Protein AF-A0A8J2HQW4-F1 (afdb_monomer_lite)

InterPro domains:
  IPR032017 FAM76 protein [PF16046] (9-114)
  IPR032017 FAM76 protein [PF16046] (116-247)
  IPR032017 FAM76 protein [PTHR46176] (6-118)

Secondary structure (DSSP, 8-state):
------PPEEE-TTT--EEEGGGS-TTT---HHHHHTS-EEE-TTT--EEE--SSS----S-HHHHHHHHHH-SPEEPTTT--EEESSTTS-HHHHHHHHHH-SPPB-TTT--B--TTS-------GGGSPPPPP-----------------------TT-HHHHHHHHHHHHHHHHHHHHHHHHHHHHHHHHHHHHHHHHHHHHHHHHHHHHHHHHHHHHHHHHHHHHHHHHHHHHHHHHHHHHHHHHHHHHHHHHHTTS-----------

Foldseek 3Di:
DDPPPPQQWDAAPQPRDTDHPVQADPVRGHGPVQQVQWDFAAAQQPRDTDTDDDPPDPHSHDPVVVVLCVVQNFAPQAPQQRGRAHSDPRHHPQQVVLCVPPNHFDQDPVPRDGPRSPPDDDDDDPPVPDDDDDDDDDDDDDDDDDDDDDDDDPDDPDPPPPVVVVVVVVVVVVVVVVVVVVVVVVVVVVVVVVVVVVVVVVVVVVVVVVVVVVVVVVVVVVVVVVVVVVVVVVVVVVVVVVVVVVVVVVVVVVVVVVVVPPPDDDDDDDDD

Structure (mmCIF, N/CA/C/O backbone):
data_AF-A0A8J2HQW4-F1
#
_entry.id   AF-A0A8J2HQW4-F1
#
loop_
_atom_site.group_PDB
_atom_site.id
_atom_site.type_symbol
_atom_site.label_atom_id
_atom_site.label_alt_id
_atom_site.label_comp_id
_atom_site.label_asym_id
_atom_site.label_entity_id
_atom_site.label_seq_id
_atom_site.pdbx_PDB_ins_code
_atom_site.Cartn_x
_atom_site.Cartn_y
_atom_site.Cartn_z
_atom_site.occupancy
_atom_site.B_iso_or_equiv
_atom_site.auth_seq_id
_atom_site.auth_comp_id
_atom_site.auth_asym_id
_atom_site.auth_atom_id
_atom_site.pdbx_PDB_model_num
ATOM 1 N N . MET A 1 1 ? 42.168 -8.615 20.121 1.00 37.41 1 MET A N 1
ATOM 2 C CA . MET A 1 1 ? 41.345 -7.876 19.140 1.00 37.41 1 MET A CA 1
ATOM 3 C C . MET A 1 1 ? 40.155 -8.747 18.773 1.00 37.41 1 MET A C 1
ATOM 5 O O . MET A 1 1 ? 40.302 -9.634 17.946 1.00 37.41 1 MET A O 1
ATOM 9 N N . SER A 1 2 ? 39.006 -8.553 19.420 1.00 39.72 2 SER A N 1
ATOM 10 C CA . SER A 1 2 ? 37.784 -9.290 19.076 1.00 39.72 2 SER A CA 1
ATOM 11 C C . SER A 1 2 ? 36.853 -8.339 18.345 1.00 39.72 2 SER A C 1
ATOM 13 O O . SER A 1 2 ? 36.061 -7.628 18.959 1.00 39.72 2 SER A O 1
ATOM 15 N N . SER A 1 3 ? 37.008 -8.280 17.024 1.00 42.59 3 SER A N 1
ATOM 16 C CA . SER A 1 3 ? 36.098 -7.560 16.140 1.00 42.59 3 SER A CA 1
ATOM 17 C C . SER A 1 3 ? 34.742 -8.260 16.162 1.00 42.59 3 SER A C 1
ATOM 19 O O . SER A 1 3 ? 34.479 -9.159 15.367 1.00 42.59 3 SER A O 1
ATOM 21 N N . ASN A 1 4 ? 33.874 -7.853 17.089 1.00 50.50 4 ASN A N 1
ATOM 22 C CA . ASN A 1 4 ? 32.445 -8.118 17.000 1.00 50.50 4 ASN A CA 1
ATOM 23 C C . ASN A 1 4 ? 31.925 -7.383 15.764 1.00 50.50 4 ASN A C 1
ATOM 25 O O . ASN A 1 4 ? 31.569 -6.207 15.818 1.00 50.50 4 ASN A O 1
ATOM 29 N N . ASN A 1 5 ? 31.926 -8.076 14.627 1.00 54.41 5 ASN A N 1
ATOM 30 C CA . ASN A 1 5 ? 31.250 -7.637 13.419 1.00 54.41 5 ASN A CA 1
ATOM 31 C C . ASN A 1 5 ? 29.742 -7.706 13.694 1.00 54.41 5 ASN A C 1
ATOM 33 O O . ASN A 1 5 ? 29.083 -8.713 13.428 1.00 54.41 5 ASN A O 1
ATOM 37 N N . ALA A 1 6 ? 29.219 -6.665 14.343 1.00 63.88 6 ALA A N 1
ATOM 38 C CA . ALA A 1 6 ? 27.805 -6.517 14.625 1.00 63.88 6 ALA A CA 1
ATOM 39 C C . ALA A 1 6 ? 27.077 -6.329 13.289 1.00 63.88 6 ALA A C 1
ATOM 41 O O . ALA A 1 6 ? 26.921 -5.212 12.795 1.00 63.88 6 ALA A O 1
ATOM 42 N N . LYS A 1 7 ? 26.663 -7.444 12.678 1.00 73.69 7 LYS A N 1
ATOM 43 C CA . LYS A 1 7 ? 25.811 -7.430 11.488 1.00 73.69 7 LYS A CA 1
ATOM 44 C C . LYS A 1 7 ? 24.562 -6.615 11.811 1.00 73.69 7 LYS A C 1
ATOM 46 O O . LYS A 1 7 ? 23.901 -6.868 12.818 1.00 73.69 7 LYS A O 1
ATOM 51 N N . ALA A 1 8 ? 24.250 -5.634 10.966 1.00 81.12 8 ALA A N 1
ATOM 52 C CA . ALA A 1 8 ? 23.064 -4.810 11.137 1.00 81.12 8 ALA A CA 1
ATOM 53 C C . ALA A 1 8 ? 21.814 -5.705 11.184 1.00 81.12 8 ALA A C 1
ATOM 55 O O . ALA A 1 8 ? 21.573 -6.506 10.278 1.00 81.12 8 ALA A O 1
ATOM 56 N N . LEU A 1 9 ? 21.035 -5.583 12.260 1.00 88.12 9 LEU A N 1
ATOM 57 C CA . LEU A 1 9 ? 19.797 -6.332 12.443 1.00 88.12 9 LEU A CA 1
ATOM 58 C C . LEU A 1 9 ? 18.595 -5.474 12.053 1.00 88.12 9 LEU A C 1
ATOM 60 O O . LEU A 1 9 ? 18.472 -4.316 12.455 1.00 88.12 9 LEU A O 1
ATOM 64 N N . PHE A 1 10 ? 17.668 -6.084 11.330 1.00 87.44 10 PHE A N 1
ATOM 65 C CA . PHE A 1 10 ? 16.468 -5.468 10.787 1.00 87.44 10 PHE A CA 1
ATOM 66 C C . PHE A 1 10 ? 15.228 -6.076 11.443 1.00 87.44 10 PHE A C 1
ATOM 68 O O . PHE A 1 10 ? 15.199 -7.259 11.782 1.00 87.44 10 PHE A O 1
ATOM 75 N N . ALA A 1 11 ? 14.191 -5.264 11.640 1.00 87.50 11 ALA A N 1
ATOM 76 C CA . ALA A 1 11 ? 12.962 -5.722 12.270 1.00 87.50 11 ALA A CA 1
ATOM 77 C C . ALA A 1 11 ? 12.068 -6.459 11.265 1.00 87.50 11 ALA A C 1
ATOM 79 O O . ALA A 1 11 ? 11.783 -5.958 10.175 1.00 87.50 11 ALA A O 1
ATOM 80 N N . CYS A 1 12 ? 11.572 -7.629 11.659 1.00 88.38 12 CYS A N 1
ATOM 81 C CA . CYS A 1 12 ? 10.489 -8.290 10.952 1.00 88.38 12 CYS A CA 1
ATOM 82 C C . CYS A 1 12 ? 9.241 -7.397 10.982 1.00 88.38 12 CYS A C 1
ATOM 84 O O . CYS A 1 12 ? 8.787 -7.005 12.054 1.00 88.38 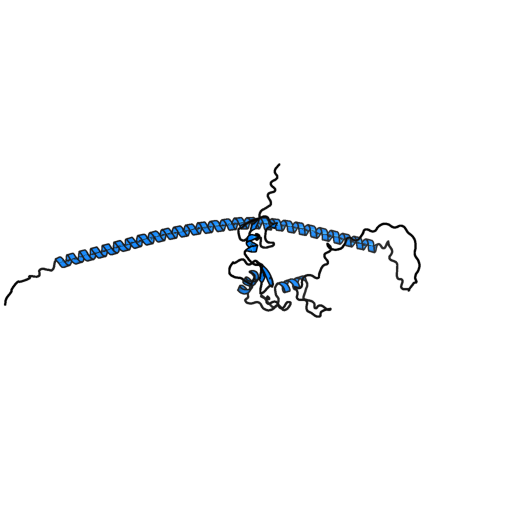12 CYS A O 1
ATOM 86 N N . SER A 1 13 ? 8.613 -7.151 9.833 1.00 83.50 13 SER A N 1
ATOM 87 C CA . SER A 1 13 ? 7.410 -6.300 9.745 1.00 83.50 13 SER A CA 1
ATOM 88 C C . SER A 1 13 ? 6.176 -6.867 10.470 1.00 83.50 13 SER A C 1
ATOM 90 O O . SER A 1 13 ? 5.131 -6.217 10.499 1.00 83.50 13 SER A O 1
ATOM 92 N N . ARG A 1 14 ? 6.253 -8.093 11.014 1.00 80.06 14 ARG A N 1
ATOM 93 C CA . ARG A 1 14 ? 5.126 -8.767 11.677 1.00 80.06 14 ARG A CA 1
ATOM 94 C C . ARG A 1 14 ? 5.359 -9.063 13.153 1.00 80.06 14 ARG A C 1
ATOM 96 O O . ARG A 1 14 ? 4.532 -8.663 13.961 1.00 80.06 14 ARG A O 1
ATOM 103 N N . CYS A 1 15 ? 6.435 -9.771 13.496 1.00 86.31 15 CYS A N 1
ATOM 104 C CA . CYS A 1 15 ? 6.763 -10.067 14.895 1.00 86.31 15 CYS A CA 1
ATOM 105 C C . CYS A 1 15 ? 7.659 -9.003 15.538 1.00 86.31 15 CYS A C 1
ATOM 107 O O . CYS A 1 15 ? 7.907 -9.079 16.734 1.00 86.31 15 CYS A O 1
ATOM 109 N N . PHE A 1 16 ? 8.174 -8.045 14.755 1.00 86.69 16 PHE A N 1
ATOM 110 C CA . PHE A 1 16 ? 9.145 -7.033 15.191 1.00 86.69 16 PHE A CA 1
ATOM 111 C C . PHE A 1 16 ? 10.453 -7.605 15.768 1.00 86.69 16 PHE A C 1
ATOM 113 O O . PHE A 1 16 ? 11.291 -6.853 16.260 1.00 86.69 16 PHE A O 1
ATOM 120 N N . GLY A 1 17 ? 10.666 -8.921 15.644 1.00 86.12 17 GLY A N 1
ATOM 121 C CA . GLY A 1 17 ? 11.922 -9.590 15.964 1.00 86.12 17 GLY A CA 1
ATOM 122 C C . GLY A 1 17 ? 13.068 -9.066 15.102 1.00 86.12 17 GLY A C 1
ATOM 123 O O . GLY A 1 17 ? 12.857 -8.646 13.960 1.00 86.12 17 GLY A O 1
ATOM 124 N N . ARG A 1 18 ? 14.280 -9.063 15.659 1.00 89.69 18 ARG A N 1
ATOM 125 C CA . ARG A 1 18 ? 15.489 -8.570 14.994 1.00 89.69 18 ARG A CA 1
ATOM 126 C C . ARG A 1 18 ? 16.190 -9.718 14.278 1.00 89.69 18 ARG A C 1
ATOM 128 O O . ARG A 1 18 ? 16.579 -10.686 14.919 1.00 89.69 18 ARG A O 1
ATOM 135 N N . HIS A 1 19 ? 16.363 -9.586 12.969 1.00 86.38 19 HIS A N 1
ATOM 136 C CA . HIS A 1 19 ? 16.977 -10.603 12.117 1.00 86.38 19 HIS A CA 1
ATOM 137 C C . HIS A 1 19 ? 18.022 -9.974 11.187 1.00 86.38 19 HIS A C 1
ATOM 139 O O . HIS A 1 19 ? 17.862 -8.813 10.797 1.00 86.38 19 HIS A O 1
ATOM 145 N N . PRO A 1 20 ? 19.070 -10.712 10.791 1.00 88.81 20 PRO A N 1
ATOM 146 C CA . PRO A 1 20 ? 19.936 -10.314 9.687 1.00 88.81 20 PRO A CA 1
ATOM 147 C C . PRO A 1 20 ? 19.124 -10.053 8.413 1.00 88.81 20 PRO A C 1
ATOM 149 O O . PRO A 1 20 ? 18.066 -10.655 8.200 1.00 88.81 20 PRO A O 1
ATOM 152 N N . PHE A 1 21 ? 19.618 -9.168 7.548 1.00 85.38 21 PHE A N 1
ATOM 153 C CA . PHE A 1 21 ? 18.922 -8.803 6.311 1.00 85.38 21 PHE A CA 1
ATOM 154 C C . PHE A 1 21 ? 18.641 -10.020 5.418 1.00 85.38 21 PHE A C 1
ATOM 156 O O . PHE A 1 21 ? 17.552 -10.145 4.858 1.00 85.38 21 PHE A O 1
ATOM 163 N N . GLU A 1 22 ? 19.591 -10.949 5.343 1.00 87.06 22 GLU A N 1
ATOM 164 C CA . GLU A 1 22 ? 19.541 -12.163 4.522 1.00 87.06 22 GLU A CA 1
ATOM 165 C C . GLU A 1 22 ? 18.415 -13.117 4.953 1.00 87.06 22 GLU A C 1
ATOM 167 O O . GLU A 1 22 ? 17.920 -13.925 4.165 1.00 87.06 22 GLU A O 1
ATOM 172 N N . GLU A 1 23 ? 17.968 -13.010 6.205 1.00 84.56 23 GLU A N 1
ATOM 173 C CA . GLU A 1 23 ? 16.893 -13.833 6.756 1.00 84.56 23 GLU A CA 1
ATOM 174 C C . GLU A 1 23 ? 15.498 -13.228 6.537 1.00 84.56 23 GLU A C 1
ATOM 176 O O . GLU A 1 23 ? 14.478 -13.878 6.811 1.00 84.56 23 GLU A O 1
ATOM 181 N N . LEU A 1 24 ? 15.416 -12.009 5.996 1.00 87.06 24 LEU A N 1
ATOM 182 C CA . LEU A 1 24 ? 14.169 -11.279 5.791 1.00 87.06 24 LEU A CA 1
ATOM 183 C C . LEU A 1 24 ? 13.625 -11.343 4.355 1.00 87.06 24 LEU A C 1
ATOM 185 O O . LEU A 1 24 ? 14.345 -11.450 3.368 1.00 87.06 24 LEU A O 1
ATOM 189 N N . SER A 1 25 ? 12.291 -11.320 4.271 1.00 82.12 25 SER A N 1
ATOM 190 C CA . SER A 1 25 ? 11.485 -10.965 3.100 1.00 82.12 25 SER A CA 1
ATOM 191 C C . SER A 1 25 ? 12.115 -10.035 2.082 1.00 82.12 25 SER A C 1
ATOM 193 O O . SER A 1 25 ? 12.088 -8.841 2.387 1.00 82.12 25 SER A O 1
ATOM 195 N N . PRO A 1 26 ? 12.509 -10.444 0.859 1.00 72.50 26 PRO A N 1
ATOM 196 C CA . PRO A 1 26 ? 12.604 -9.476 -0.224 1.00 72.50 26 PRO A CA 1
ATOM 197 C C . PRO A 1 26 ? 11.248 -8.763 -0.369 1.00 72.50 26 PRO A C 1
ATOM 199 O O . PRO A 1 26 ? 10.203 -9.396 -0.529 1.00 72.50 26 PRO A O 1
ATOM 202 N N . GLY A 1 27 ? 11.242 -7.440 -0.212 1.00 74.50 27 GLY A N 1
ATOM 203 C CA . GLY A 1 27 ? 10.044 -6.597 -0.279 1.00 74.50 27 GLY A CA 1
ATOM 204 C C . GLY A 1 27 ? 9.265 -6.452 1.034 1.00 74.50 27 GLY A C 1
ATOM 205 O O . GLY A 1 27 ? 9.006 -5.326 1.446 1.00 74.50 27 GLY A O 1
ATOM 206 N N . GLN A 1 28 ? 8.891 -7.552 1.69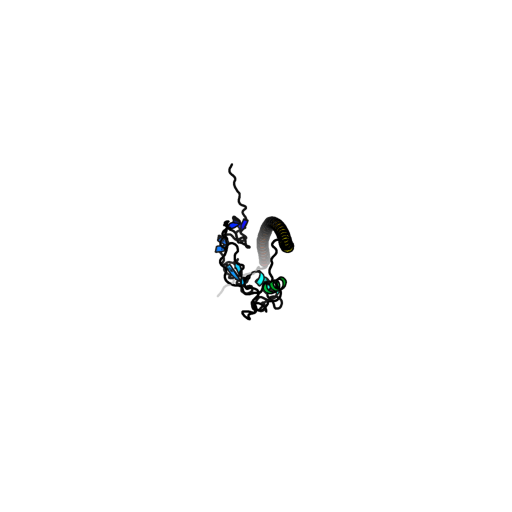8 1.00 76.06 28 GLN A N 1
ATOM 207 C CA . GLN A 1 28 ? 8.016 -7.501 2.888 1.00 76.06 28 GLN A CA 1
ATOM 208 C C . GLN A 1 28 ? 8.737 -7.570 4.240 1.00 76.06 28 GLN A C 1
ATOM 210 O O . GLN A 1 28 ? 8.087 -7.432 5.272 1.00 76.06 28 GLN A O 1
ATOM 215 N N . GLN A 1 29 ? 10.053 -7.797 4.250 1.00 87.25 29 GLN A N 1
ATOM 216 C CA . GLN A 1 29 ? 10.860 -7.886 5.468 1.00 87.25 29 GLN A CA 1
ATOM 217 C C . GLN A 1 29 ? 10.260 -8.825 6.538 1.00 87.25 29 GLN A C 1
ATOM 219 O O . GLN A 1 29 ? 10.140 -8.452 7.701 1.00 87.25 29 GLN A O 1
ATOM 224 N N . LEU A 1 30 ? 9.844 -10.042 6.160 1.00 85.88 30 LEU A N 1
ATOM 225 C CA . LEU A 1 30 ? 9.343 -11.052 7.104 1.00 85.88 30 LEU A CA 1
ATOM 226 C C . LEU A 1 30 ? 10.423 -12.083 7.440 1.00 85.88 30 LEU A C 1
ATOM 228 O O . LEU A 1 30 ? 11.092 -12.596 6.537 1.00 85.88 30 LEU A O 1
ATOM 232 N N . CYS A 1 31 ? 10.559 -12.426 8.721 1.00 88.75 31 CYS A N 1
ATOM 233 C CA . CYS A 1 31 ? 11.434 -13.510 9.170 1.00 88.75 31 CYS A CA 1
ATOM 234 C C . CYS A 1 31 ? 10.921 -14.882 8.708 1.00 88.75 31 CYS A C 1
ATOM 236 O O . CYS A 1 31 ? 9.756 -15.023 8.326 1.00 88.75 31 CYS A O 1
ATOM 238 N N . LYS A 1 32 ? 11.783 -15.904 8.751 1.00 86.88 32 LYS A N 1
ATOM 239 C CA . LYS A 1 32 ? 11.464 -17.269 8.288 1.00 86.88 32 LYS A CA 1
ATOM 240 C C . LYS A 1 32 ? 10.208 -17.846 8.953 1.00 86.88 32 LYS A C 1
ATOM 242 O O . LYS A 1 32 ? 9.338 -18.363 8.259 1.00 86.88 32 LYS A O 1
ATOM 247 N N . GLU A 1 33 ? 10.063 -17.674 10.263 1.00 85.69 33 GLU A N 1
ATOM 248 C CA . GLU A 1 33 ? 8.891 -18.140 11.023 1.00 85.69 33 GLU A CA 1
ATOM 249 C C . GLU A 1 33 ? 7.599 -17.435 10.597 1.00 85.69 33 GLU A C 1
ATOM 251 O O . GLU A 1 33 ? 6.560 -18.065 10.374 1.00 85.69 33 GLU A O 1
ATOM 256 N N . CYS A 1 34 ? 7.664 -16.112 10.423 1.00 81.75 34 CYS A N 1
ATOM 257 C CA . CYS A 1 34 ? 6.526 -15.335 9.947 1.00 81.75 34 CYS A CA 1
ATOM 258 C C . CYS A 1 34 ? 6.182 -15.667 8.493 1.00 81.75 34 CYS A C 1
ATOM 260 O O . CYS A 1 34 ? 5.012 -15.601 8.143 1.00 81.75 34 CYS A O 1
ATOM 262 N N . ARG A 1 35 ? 7.146 -16.055 7.650 1.00 81.75 35 ARG A N 1
ATOM 263 C CA . ARG A 1 35 ? 6.849 -16.549 6.297 1.00 81.75 35 ARG A CA 1
ATOM 264 C C . ARG A 1 35 ? 6.168 -17.913 6.321 1.00 81.75 35 ARG A C 1
ATOM 266 O O . ARG A 1 35 ? 5.208 -18.092 5.592 1.00 81.75 35 ARG A O 1
ATOM 273 N N . GLY A 1 36 ? 6.622 -18.847 7.158 1.00 77.12 36 GLY A N 1
ATOM 274 C CA . GLY A 1 36 ? 6.007 -20.178 7.265 1.00 77.12 36 GLY A CA 1
ATOM 275 C C . GLY A 1 36 ? 4.590 -20.150 7.845 1.00 77.12 36 GLY A C 1
ATOM 276 O O . GLY A 1 36 ? 3.761 -20.993 7.522 1.00 77.12 36 GLY A O 1
ATOM 277 N N . SER A 1 37 ? 4.283 -19.139 8.660 1.00 78.00 37 SER A N 1
ATOM 278 C CA . SER A 1 37 ? 2.969 -18.975 9.291 1.00 78.00 37 SER A CA 1
ATOM 279 C C . SER A 1 37 ? 1.842 -18.553 8.342 1.00 78.00 37 SER A C 1
ATOM 281 O O . SER A 1 37 ? 0.680 -18.585 8.751 1.00 78.00 37 SER A O 1
ATOM 283 N N . TYR A 1 38 ? 2.157 -18.112 7.122 1.00 73.88 38 TYR A N 1
ATOM 284 C CA . TYR A 1 38 ? 1.168 -17.646 6.153 1.00 73.88 38 TYR A CA 1
ATOM 285 C C . TYR A 1 38 ? 1.536 -18.163 4.756 1.00 73.88 38 TYR A C 1
ATOM 287 O O . TYR A 1 38 ? 2.707 -18.163 4.399 1.00 73.88 38 TYR A O 1
ATOM 295 N N . PRO A 1 39 ? 0.583 -18.571 3.910 1.00 79.69 39 PRO A N 1
ATOM 296 C CA . PRO A 1 39 ? 0.895 -18.973 2.542 1.00 79.69 39 PRO A CA 1
ATOM 297 C C . PRO A 1 39 ? 1.077 -17.757 1.619 1.00 79.69 39 PRO A C 1
ATOM 299 O O . PRO A 1 39 ? 0.425 -16.717 1.787 1.00 79.69 39 PRO A O 1
ATOM 302 N N . VAL A 1 40 ? 1.955 -17.895 0.620 1.00 83.12 40 VAL A N 1
ATOM 303 C CA . VAL A 1 40 ? 2.013 -16.981 -0.531 1.00 83.12 40 VAL A CA 1
ATOM 304 C C . VAL A 1 40 ? 0.905 -17.385 -1.498 1.00 83.12 40 VAL A C 1
ATOM 306 O O . VAL A 1 40 ? 0.820 -18.543 -1.898 1.00 83.12 40 VAL A O 1
ATOM 309 N N . VAL A 1 41 ? 0.055 -16.436 -1.882 1.00 87.19 41 VAL A N 1
ATOM 310 C CA . VAL A 1 41 ? -1.066 -16.669 -2.803 1.00 87.19 41 VAL A CA 1
ATOM 311 C C . VAL A 1 41 ? -1.055 -15.676 -3.957 1.00 87.19 41 VAL A C 1
ATOM 313 O O . VAL A 1 41 ? -0.411 -14.629 -3.897 1.00 87.19 41 VAL A O 1
ATOM 316 N N . LYS A 1 42 ? -1.776 -16.001 -5.032 1.00 88.56 42 LYS A N 1
ATOM 317 C CA . LYS A 1 42 ? -1.942 -15.119 -6.192 1.00 88.56 42 LYS A CA 1
ATOM 318 C C . LYS A 1 42 ? -3.209 -14.293 -6.056 1.00 88.56 42 LYS A C 1
ATOM 320 O O . LYS A 1 42 ? -4.260 -14.811 -5.700 1.00 88.56 42 LYS A O 1
ATOM 325 N N . CYS A 1 43 ? -3.104 -13.011 -6.391 1.00 89.44 43 CYS A N 1
ATOM 326 C CA . CYS A 1 43 ? -4.251 -12.116 -6.427 1.00 89.44 43 CYS A CA 1
ATOM 327 C C . CYS A 1 43 ? -5.221 -12.507 -7.544 1.00 89.44 43 CYS A C 1
ATOM 329 O O . CYS A 1 43 ? -4.809 -12.592 -8.700 1.00 89.44 43 CYS A O 1
ATOM 331 N N . THR A 1 44 ? -6.507 -12.642 -7.231 1.00 90.69 44 THR A N 1
ATOM 332 C CA . THR A 1 44 ? -7.572 -12.971 -8.190 1.00 90.69 44 THR A CA 1
ATOM 333 C C . THR A 1 44 ? -7.613 -11.999 -9.371 1.00 90.69 44 THR A C 1
ATOM 335 O O . THR A 1 44 ? -7.740 -12.424 -10.516 1.00 90.69 44 THR A O 1
ATOM 338 N N . TYR A 1 45 ? -7.431 -10.699 -9.117 1.00 89.62 45 TYR A N 1
ATOM 339 C CA . TYR A 1 45 ? -7.492 -9.674 -10.163 1.00 89.62 45 TYR A CA 1
ATOM 340 C C . TYR A 1 45 ? -6.147 -9.484 -10.868 1.00 89.62 45 TYR A C 1
ATOM 342 O O . TYR A 1 45 ? -6.021 -9.725 -12.062 1.00 89.62 45 TYR A O 1
ATOM 350 N N . CYS A 1 46 ? -5.098 -9.066 -10.152 1.00 86.38 46 CYS A N 1
ATOM 351 C CA . CYS A 1 46 ? -3.831 -8.699 -10.798 1.00 86.38 46 CYS A CA 1
ATOM 352 C C . CYS A 1 46 ? -2.847 -9.861 -10.998 1.00 86.38 46 CYS A C 1
ATOM 354 O O . CYS A 1 46 ? -1.784 -9.651 -11.587 1.00 86.38 46 CYS A O 1
ATOM 356 N N . ARG A 1 47 ? -3.166 -11.063 -10.493 1.00 87.69 47 ARG A N 1
ATOM 357 C CA . ARG A 1 47 ? -2.335 -12.283 -10.539 1.00 87.69 47 ARG A CA 1
ATOM 358 C C . ARG A 1 47 ? -0.945 -12.159 -9.909 1.00 87.69 47 ARG A C 1
ATOM 360 O O . ARG A 1 47 ? -0.146 -13.085 -10.012 1.00 87.69 47 ARG A O 1
ATOM 367 N N . SER A 1 48 ? -0.648 -11.039 -9.249 1.00 84.56 48 SER A N 1
ATOM 368 C CA . SER A 1 48 ? 0.579 -10.862 -8.476 1.00 84.56 48 SER A CA 1
ATOM 369 C C . SER A 1 48 ? 0.567 -11.770 -7.253 1.00 84.56 48 SER A C 1
ATOM 371 O O . SER A 1 48 ? -0.464 -11.905 -6.593 1.00 84.56 48 SER A O 1
ATOM 373 N N . GLU A 1 49 ? 1.719 -12.351 -6.947 1.00 86.94 49 GLU A N 1
ATOM 374 C CA . GLU A 1 49 ? 1.940 -13.128 -5.732 1.00 86.94 49 GLU A CA 1
ATOM 375 C C . GLU A 1 49 ? 2.091 -12.188 -4.534 1.00 86.94 49 GLU A C 1
ATOM 377 O O . GLU A 1 49 ? 2.729 -11.135 -4.627 1.00 86.94 49 GLU A O 1
ATOM 382 N N . PHE A 1 50 ? 1.463 -12.538 -3.419 1.00 85.00 50 PHE A N 1
ATOM 383 C CA . PHE A 1 50 ? 1.573 -11.804 -2.168 1.00 85.00 50 PHE A CA 1
ATOM 384 C C . PHE A 1 50 ? 1.428 -12.751 -0.979 1.00 85.00 50 PHE A C 1
ATOM 386 O O . PHE A 1 50 ? 0.723 -13.757 -1.032 1.00 85.00 50 PHE A O 1
ATOM 393 N N . GLN A 1 51 ? 2.104 -12.411 0.111 1.00 80.81 51 GLN A N 1
ATOM 394 C CA . GLN A 1 51 ? 1.988 -13.124 1.374 1.00 80.81 51 GLN A CA 1
ATOM 395 C C . GLN A 1 51 ? 0.675 -12.753 2.070 1.00 80.81 51 GLN A C 1
ATOM 397 O O . GLN A 1 51 ? 0.361 -11.563 2.198 1.00 80.81 51 GLN A O 1
ATOM 402 N N . GLN A 1 52 ? -0.069 -13.743 2.562 1.00 79.50 52 GLN A N 1
ATOM 403 C CA . GLN A 1 52 ? -1.199 -13.468 3.449 1.00 79.50 52 GLN A CA 1
ATOM 404 C C . GLN A 1 52 ? -0.726 -12.911 4.798 1.00 79.50 52 GLN A C 1
ATOM 406 O O . GLN A 1 52 ? 0.372 -13.205 5.261 1.00 79.50 52 GLN A O 1
ATOM 411 N N . THR A 1 53 ? -1.562 -12.093 5.438 1.00 73.31 53 THR A N 1
ATOM 412 C CA . THR A 1 53 ? -1.222 -11.437 6.714 1.00 73.31 53 THR A CA 1
ATOM 413 C C . THR A 1 53 ? -2.157 -11.805 7.862 1.00 73.31 53 THR A C 1
ATOM 415 O O . THR A 1 53 ? -1.913 -11.396 8.999 1.00 73.31 53 THR A O 1
ATOM 418 N N . VAL A 1 54 ? -3.236 -12.539 7.583 1.00 72.12 54 VAL A N 1
ATOM 419 C CA . VAL A 1 54 ? -4.301 -12.857 8.541 1.00 72.12 54 VAL A CA 1
ATOM 420 C C . VAL A 1 54 ? -4.471 -14.372 8.588 1.00 72.12 54 VAL A C 1
ATOM 422 O O . VAL A 1 54 ? -4.592 -15.001 7.542 1.00 72.12 54 VAL A O 1
ATOM 425 N N . LYS A 1 55 ? -4.428 -14.962 9.788 1.00 66.06 55 LYS A N 1
ATOM 426 C CA . LYS A 1 55 ? -4.707 -16.392 9.978 1.00 66.06 55 LYS A CA 1
ATOM 427 C C . LYS A 1 55 ? -6.228 -16.557 9.988 1.00 66.06 55 LYS A C 1
ATOM 429 O O . LYS A 1 55 ? -6.899 -15.801 10.681 1.00 66.06 55 LYS A O 1
ATOM 434 N N . GLY A 1 56 ? -6.760 -17.487 9.196 1.00 63.62 56 GLY A N 1
ATOM 435 C CA . GLY A 1 56 ? -8.194 -17.814 9.157 1.00 63.62 56 GLY A CA 1
ATOM 436 C C . GLY A 1 56 ? -8.960 -17.297 7.934 1.00 63.62 56 GLY A C 1
ATOM 437 O O . GLY A 1 56 ? -9.867 -17.982 7.481 1.00 63.62 56 GLY A O 1
ATOM 438 N N . ASN A 1 57 ? -8.546 -16.178 7.323 1.00 59.84 57 ASN A N 1
ATOM 439 C CA . ASN A 1 57 ? -9.178 -15.660 6.103 1.00 59.84 57 ASN A CA 1
ATOM 440 C C . ASN A 1 57 ? -8.185 -15.671 4.939 1.00 59.84 57 ASN A C 1
ATOM 442 O O . ASN A 1 57 ? -7.279 -14.836 4.872 1.00 59.84 57 ASN A O 1
ATOM 446 N N . THR A 1 58 ? -8.386 -16.585 3.990 1.00 66.19 58 THR A N 1
ATOM 447 C CA . THR A 1 58 ? -7.629 -16.645 2.736 1.00 66.19 58 THR A CA 1
ATOM 448 C C . THR A 1 58 ? -8.076 -15.526 1.797 1.00 66.19 58 THR A C 1
ATOM 450 O O . THR A 1 58 ? -8.757 -15.749 0.800 1.00 66.19 58 THR A O 1
ATOM 453 N N . CYS A 1 59 ? -7.711 -14.279 2.108 1.00 72.94 59 CYS A N 1
ATOM 454 C CA . CYS A 1 59 ? -7.987 -13.173 1.197 1.00 72.94 59 CYS A CA 1
ATOM 455 C C . CYS A 1 59 ? -7.235 -13.429 -0.116 1.00 72.94 59 CYS A C 1
ATOM 457 O O . CYS A 1 59 ? -6.005 -13.420 -0.157 1.00 72.94 59 CYS A O 1
ATOM 459 N N . THR A 1 60 ? -7.984 -13.685 -1.186 1.00 86.06 60 THR A N 1
ATOM 460 C CA . THR A 1 60 ? -7.446 -13.968 -2.523 1.00 86.06 60 THR A CA 1
ATOM 461 C C . THR A 1 60 ? -7.159 -12.689 -3.302 1.00 86.06 60 THR A C 1
ATOM 463 O O . THR A 1 60 ? -6.702 -12.736 -4.437 1.00 86.06 60 THR A O 1
ATOM 466 N N . ILE A 1 61 ? -7.396 -11.519 -2.707 1.00 89.56 61 ILE A N 1
ATOM 467 C CA . ILE A 1 61 ? -7.209 -10.212 -3.331 1.00 89.56 61 ILE A CA 1
ATOM 468 C C . ILE A 1 61 ? -6.087 -9.477 -2.590 1.00 89.56 61 ILE A C 1
ATOM 470 O O . ILE A 1 61 ? -6.103 -9.358 -1.370 1.00 89.56 61 ILE A O 1
ATOM 474 N N . CYS A 1 62 ? -5.090 -8.965 -3.316 1.00 88.31 62 CYS A N 1
ATOM 475 C CA . CYS A 1 62 ? -4.023 -8.183 -2.690 1.00 88.31 62 CYS A CA 1
ATOM 476 C C . CYS A 1 62 ? -4.542 -6.812 -2.220 1.00 88.31 62 CYS A C 1
ATOM 478 O O . CYS A 1 62 ? -5.445 -6.250 -2.840 1.00 88.31 62 CYS A O 1
ATOM 480 N N . LYS A 1 63 ? -3.906 -6.213 -1.200 1.00 88.06 63 LYS A N 1
ATOM 481 C CA . LYS A 1 63 ? -4.305 -4.908 -0.620 1.00 88.06 63 LYS A CA 1
ATOM 482 C C . LYS A 1 63 ? -4.547 -3.808 -1.662 1.00 88.06 63 LYS A C 1
ATOM 484 O O . LYS A 1 63 ? -5.481 -3.028 -1.536 1.00 88.06 63 LYS A O 1
ATOM 489 N N . LYS A 1 64 ? -3.730 -3.767 -2.721 1.00 89.25 64 LYS A N 1
ATOM 490 C CA . LYS A 1 64 ? -3.875 -2.791 -3.812 1.00 89.25 64 LYS A CA 1
ATOM 491 C C . LYS A 1 64 ? -5.174 -2.991 -4.594 1.00 89.25 64 LYS A C 1
ATOM 493 O O . LYS A 1 64 ? -5.880 -2.035 -4.885 1.00 89.25 64 LYS A O 1
ATOM 498 N N . CYS A 1 65 ? -5.484 -4.234 -4.949 1.00 90.44 65 CYS A N 1
ATOM 499 C CA . CYS A 1 65 ? -6.730 -4.546 -5.634 1.00 90.44 65 CYS A CA 1
ATOM 500 C C . CYS A 1 65 ? -7.935 -4.384 -4.705 1.00 90.44 65 CYS A C 1
ATOM 502 O O . CYS A 1 65 ? -8.972 -3.938 -5.167 1.00 90.44 65 CYS A O 1
ATOM 504 N N . GLU A 1 66 ? -7.797 -4.678 -3.412 1.00 91.81 66 GLU A N 1
ATOM 505 C CA . GLU A 1 66 ? -8.855 -4.455 -2.423 1.00 91.81 66 GLU A CA 1
ATOM 506 C C . GLU A 1 66 ? -9.229 -2.968 -2.324 1.00 91.81 66 GLU A C 1
ATOM 508 O O . GLU A 1 66 ? -10.405 -2.621 -2.394 1.00 91.81 66 GLU A O 1
ATOM 513 N N . GLN A 1 67 ? -8.233 -2.081 -2.236 1.00 91.19 67 GLN A N 1
ATOM 514 C CA . GLN A 1 67 ? -8.445 -0.630 -2.252 1.00 91.19 67 GLN A CA 1
ATOM 515 C C . GLN A 1 67 ? -9.125 -0.167 -3.543 1.00 91.19 67 GLN A C 1
ATOM 517 O O . GLN A 1 67 ? -10.085 0.594 -3.490 1.00 91.19 67 GLN A O 1
ATOM 522 N N . ASN A 1 68 ? -8.680 -0.670 -4.697 1.00 90.94 68 ASN A N 1
ATOM 523 C CA . ASN A 1 68 ? -9.305 -0.325 -5.970 1.00 90.94 68 ASN A CA 1
ATOM 524 C C . ASN A 1 68 ? -10.749 -0.833 -6.072 1.00 90.94 68 ASN A C 1
ATOM 526 O O . ASN A 1 68 ? -11.579 -0.132 -6.635 1.00 90.94 68 ASN A O 1
ATOM 530 N N . VAL A 1 69 ? -11.068 -2.010 -5.516 1.00 92.62 69 VAL A N 1
ATOM 531 C CA . VAL A 1 69 ? -12.458 -2.491 -5.449 1.00 92.62 69 VAL A CA 1
ATOM 532 C C . VAL A 1 69 ? -13.310 -1.564 -4.586 1.00 92.62 69 VAL A C 1
ATOM 534 O O . VAL A 1 69 ? -14.431 -1.250 -4.969 1.00 92.62 69 VAL A O 1
ATOM 537 N N . LYS A 1 70 ? -12.787 -1.093 -3.448 1.00 92.94 70 LYS A N 1
ATOM 538 C CA . LYS A 1 70 ? -13.508 -0.147 -2.581 1.00 92.94 70 LYS A CA 1
ATOM 539 C C . LYS A 1 70 ? -13.746 1.205 -3.261 1.00 92.94 70 LYS A C 1
ATOM 541 O O . LYS A 1 70 ? -14.795 1.796 -3.052 1.00 92.94 70 LYS A O 1
ATOM 546 N N . ALA A 1 71 ? -12.791 1.679 -4.060 1.00 92.38 71 ALA A N 1
ATOM 547 C CA . ALA A 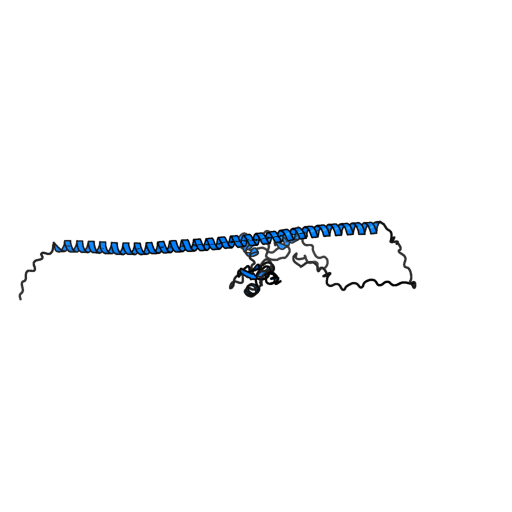1 71 ? -12.874 2.984 -4.716 1.00 92.38 71 ALA A CA 1
ATOM 548 C C . ALA A 1 71 ? -13.664 2.970 -6.038 1.00 92.38 71 ALA A C 1
ATOM 550 O O . ALA A 1 71 ? -14.384 3.919 -6.324 1.00 92.38 71 ALA A O 1
ATOM 551 N N . TYR A 1 72 ? -13.521 1.916 -6.847 1.00 91.44 72 TYR A N 1
ATOM 552 C CA . TYR A 1 72 ? -14.018 1.870 -8.232 1.00 91.44 72 TYR A CA 1
ATOM 553 C C . TYR A 1 72 ? -14.967 0.698 -8.510 1.00 91.44 72 TYR A C 1
ATOM 555 O O . TYR A 1 72 ? -15.505 0.583 -9.607 1.00 91.44 72 TYR A O 1
ATOM 563 N N . GLY A 1 73 ? -15.177 -0.194 -7.541 1.00 91.81 73 GLY A N 1
ATOM 564 C CA . GLY A 1 73 ? -15.980 -1.398 -7.721 1.00 91.81 73 GLY A CA 1
ATOM 565 C C . GLY A 1 73 ? -15.240 -2.530 -8.441 1.00 91.81 73 GLY A C 1
ATOM 566 O O . GLY A 1 73 ? -14.008 -2.609 -8.472 1.00 91.81 73 GLY A O 1
ATOM 567 N N . LYS A 1 74 ? -16.008 -3.482 -8.980 1.00 90.81 74 LYS A N 1
ATOM 568 C CA . LYS A 1 74 ? -15.453 -4.659 -9.663 1.00 90.81 74 LYS A CA 1
ATOM 569 C C . LYS A 1 74 ? -14.792 -4.236 -10.988 1.00 90.81 74 LYS A C 1
ATOM 571 O O . LYS A 1 74 ? -15.440 -3.558 -11.780 1.00 90.81 74 LYS A O 1
ATOM 576 N N . PRO A 1 75 ? -13.539 -4.646 -11.256 1.00 92.62 75 PRO A N 1
ATOM 577 C CA . PRO A 1 75 ? -12.848 -4.276 -12.486 1.00 92.62 75 PRO A CA 1
ATOM 578 C C . PRO A 1 75 ? -13.446 -4.971 -13.711 1.00 92.62 75 PRO A C 1
ATOM 580 O O . PRO A 1 75 ? -13.959 -6.087 -13.614 1.00 92.62 75 PRO A O 1
ATOM 583 N N . SER A 1 76 ? -13.291 -4.352 -14.878 1.00 94.00 76 SER A N 1
ATOM 584 C CA . SER A 1 76 ? -13.603 -4.960 -16.172 1.00 94.00 76 SER A CA 1
ATOM 585 C C . SER A 1 76 ? -12.416 -5.772 -16.720 1.00 94.00 76 SER A C 1
ATOM 587 O O . SER A 1 76 ? -11.294 -5.756 -16.186 1.00 94.00 76 SER A O 1
ATOM 589 N N . ALA A 1 77 ? -12.668 -6.541 -17.783 1.00 91.62 77 ALA A N 1
ATOM 590 C CA . ALA A 1 77 ? -11.630 -7.265 -18.508 1.00 91.62 77 ALA A CA 1
ATOM 591 C C . ALA A 1 77 ? -10.743 -6.291 -19.294 1.00 91.62 77 ALA A C 1
ATOM 593 O O . ALA A 1 77 ? -11.230 -5.438 -20.026 1.00 91.62 77 ALA A O 1
ATOM 594 N N . CYS A 1 78 ? -9.425 -6.429 -19.154 1.00 89.38 78 CYS A N 1
ATOM 595 C CA . CYS A 1 78 ? -8.480 -5.597 -19.887 1.00 89.38 78 CYS A CA 1
ATOM 596 C C . CYS A 1 78 ? -8.454 -5.946 -21.380 1.00 89.38 78 CYS A C 1
ATOM 598 O O . CYS A 1 78 ? -8.174 -7.092 -21.716 1.00 89.38 78 CYS A O 1
ATOM 600 N N . GLU A 1 79 ? -8.561 -4.947 -22.256 1.00 88.06 79 GLU A N 1
ATOM 601 C CA . GLU A 1 79 ? -8.512 -5.115 -23.723 1.00 88.06 79 GLU A CA 1
ATOM 602 C C . GLU A 1 79 ? -7.230 -5.784 -24.254 1.00 88.06 79 GLU A C 1
ATOM 604 O O . GLU A 1 79 ? -7.232 -6.382 -25.326 1.00 88.06 79 GLU A O 1
ATOM 609 N N . TYR A 1 80 ? -6.109 -5.677 -23.532 1.00 84.88 80 TYR A N 1
ATOM 610 C CA . TYR A 1 80 ? -4.805 -6.168 -24.001 1.00 84.88 80 TYR A CA 1
ATOM 611 C C . TYR A 1 80 ? -4.444 -7.555 -23.468 1.00 84.88 80 TYR A C 1
ATOM 613 O O . TYR A 1 80 ? -3.732 -8.310 -24.129 1.00 84.88 80 TYR A O 1
ATOM 621 N N . CYS A 1 81 ? -4.865 -7.897 -22.250 1.00 83.81 81 CYS A N 1
ATOM 622 C CA . CYS A 1 81 ? -4.470 -9.153 -21.606 1.00 83.81 81 CYS A CA 1
ATOM 623 C C . CYS A 1 81 ? -5.649 -10.002 -21.124 1.00 83.81 81 CYS A C 1
ATOM 625 O O . CYS A 1 81 ? -5.420 -11.065 -20.541 1.00 83.81 81 CYS A O 1
ATOM 627 N N . ASN A 1 82 ? -6.884 -9.536 -21.336 1.00 88.06 82 ASN A N 1
ATOM 628 C CA . ASN A 1 82 ? -8.152 -10.148 -20.922 1.00 88.06 82 ASN A CA 1
ATOM 629 C C . ASN A 1 82 ? -8.226 -10.506 -19.431 1.00 88.06 82 ASN A C 1
ATOM 631 O O . ASN A 1 82 ? -9.069 -11.285 -18.998 1.00 88.06 82 ASN A O 1
ATOM 635 N N . THR A 1 83 ? -7.332 -9.945 -18.618 1.00 86.69 83 THR A N 1
ATOM 636 C CA . THR A 1 83 ? -7.364 -10.120 -17.169 1.00 86.69 83 THR A CA 1
ATOM 637 C C . THR A 1 83 ? -8.376 -9.139 -16.591 1.00 86.69 83 THR A C 1
ATOM 639 O O . THR A 1 83 ? -8.331 -7.954 -16.925 1.00 86.69 83 THR A O 1
ATOM 642 N N . ILE A 1 84 ? -9.269 -9.629 -15.727 1.00 90.75 84 ILE A N 1
ATOM 643 C CA . ILE A 1 84 ? -10.290 -8.833 -15.029 1.00 90.75 84 ILE A CA 1
ATOM 644 C C . ILE A 1 84 ? -9.594 -7.960 -13.973 1.00 90.75 84 ILE A C 1
ATOM 646 O O . ILE A 1 84 ? -9.474 -8.320 -12.807 1.00 90.75 84 ILE A O 1
ATOM 650 N N . ALA A 1 85 ? -9.000 -6.857 -14.420 1.00 90.56 85 ALA A N 1
ATOM 651 C CA . ALA A 1 85 ? -8.149 -5.978 -13.616 1.00 90.56 85 ALA A CA 1
ATOM 652 C C . ALA A 1 85 ? -8.106 -4.534 -14.149 1.00 90.56 85 ALA A C 1
ATOM 654 O O . ALA A 1 85 ? -7.237 -3.755 -13.740 1.00 90.56 85 ALA A O 1
ATOM 655 N N . ALA A 1 86 ? -8.994 -4.175 -15.079 1.00 92.06 86 ALA A N 1
ATOM 656 C CA . ALA A 1 86 ? -9.194 -2.798 -15.512 1.00 92.06 86 ALA A CA 1
ATOM 657 C C . ALA A 1 86 ? -10.151 -2.110 -14.526 1.00 92.06 86 ALA A C 1
ATOM 659 O O . ALA A 1 86 ? -11.366 -2.191 -14.641 1.00 92.06 86 ALA A O 1
ATOM 660 N N . PHE A 1 87 ? -9.581 -1.503 -13.482 1.00 90.88 87 PHE A N 1
ATOM 661 C CA . PHE A 1 87 ? -10.349 -0.768 -12.468 1.00 90.88 87 PHE A CA 1
ATOM 662 C C . PHE A 1 87 ? -10.779 0.621 -12.948 1.00 90.88 87 PHE A C 1
ATOM 664 O O . PHE A 1 87 ? -11.743 1.172 -12.439 1.00 90.88 87 PHE A O 1
ATOM 671 N N . ILE A 1 88 ? -10.043 1.193 -13.904 1.00 88.56 88 ILE A N 1
ATOM 672 C CA . ILE A 1 88 ? -10.299 2.514 -14.474 1.00 88.56 88 ILE A CA 1
ATOM 673 C C . ILE A 1 88 ? -10.106 2.392 -15.986 1.00 88.56 88 ILE A C 1
ATOM 675 O O . ILE A 1 88 ? -9.019 2.027 -16.443 1.00 88.56 88 ILE A O 1
ATOM 679 N N . GLY A 1 89 ? -11.155 2.686 -16.754 1.00 88.62 89 GLY A N 1
ATOM 680 C CA . GLY A 1 89 ? -11.153 2.560 -18.213 1.00 88.62 89 GLY A CA 1
ATOM 681 C C . GLY A 1 89 ? -11.123 1.106 -18.698 1.00 88.62 89 GLY A C 1
ATOM 682 O O . GLY A 1 89 ? -11.668 0.211 -18.054 1.00 88.62 89 GLY A O 1
ATOM 683 N N . SER A 1 90 ? -10.480 0.870 -19.844 1.00 90.75 90 SER A N 1
ATOM 684 C CA . SER A 1 90 ? -10.498 -0.419 -20.552 1.00 90.75 90 SER A CA 1
ATOM 685 C C . SER A 1 90 ? -9.221 -1.265 -20.399 1.00 90.75 90 SER A C 1
ATOM 687 O O . SER A 1 90 ? -9.139 -2.405 -20.865 1.00 90.75 90 SER A O 1
ATOM 689 N N . LYS A 1 91 ? -8.189 -0.735 -19.728 1.00 89.62 91 LYS A N 1
ATOM 690 C CA . LYS A 1 91 ? -6.865 -1.370 -19.610 1.00 89.62 91 LYS A CA 1
ATOM 691 C C . LYS A 1 91 ? -6.470 -1.583 -18.152 1.00 89.62 91 LYS A C 1
ATOM 693 O O . LYS A 1 91 ? -6.653 -0.720 -17.301 1.00 89.62 91 LYS A O 1
ATOM 698 N N . CYS A 1 92 ? -5.875 -2.738 -17.846 1.00 89.25 92 CYS A N 1
ATOM 699 C CA . CYS A 1 92 ? -5.282 -2.957 -16.529 1.00 89.25 92 CYS A CA 1
ATOM 700 C C . CYS A 1 92 ? -4.040 -2.074 -16.349 1.00 89.25 92 CYS A C 1
ATOM 702 O O . CYS A 1 92 ? -3.320 -1.794 -17.310 1.00 89.25 92 CYS A O 1
ATOM 704 N N . GLN A 1 93 ? -3.712 -1.723 -15.101 1.00 86.00 93 GLN A N 1
ATOM 705 C CA . GLN A 1 93 ? -2.566 -0.855 -14.793 1.00 86.00 93 GLN A CA 1
ATOM 706 C C . GLN A 1 93 ? -1.251 -1.341 -15.424 1.00 86.00 93 GLN A C 1
ATOM 708 O O . GLN A 1 93 ? -0.412 -0.541 -15.832 1.00 86.00 93 GLN A O 1
ATOM 713 N N . ARG A 1 94 ? -1.052 -2.663 -15.494 1.00 84.25 94 ARG A N 1
ATOM 714 C CA . ARG A 1 94 ? 0.167 -3.250 -16.055 1.00 84.25 94 ARG A CA 1
ATOM 715 C C . ARG A 1 94 ? 0.244 -3.031 -17.570 1.00 84.25 94 ARG A C 1
ATOM 717 O O . ARG A 1 94 ? 1.313 -2.685 -18.059 1.00 84.25 94 ARG A O 1
ATOM 724 N N . CYS A 1 95 ? -0.868 -3.179 -18.290 1.00 86.06 95 CYS A N 1
ATOM 725 C CA . CYS A 1 95 ? -0.953 -2.890 -19.723 1.00 86.06 95 CYS A CA 1
ATOM 726 C C . CYS A 1 95 ? -0.820 -1.392 -20.005 1.00 86.06 95 CYS A C 1
ATOM 728 O O . CYS A 1 95 ? -0.019 -1.027 -20.856 1.00 86.06 95 CYS A O 1
ATOM 730 N N . THR A 1 96 ? -1.487 -0.536 -19.227 1.00 87.38 96 THR A N 1
ATOM 731 C CA . THR A 1 96 ? -1.345 0.926 -19.332 1.00 87.38 96 THR A CA 1
ATOM 732 C C . THR A 1 96 ? 0.111 1.368 -19.150 1.00 87.38 96 THR A C 1
ATOM 734 O O . THR A 1 96 ? 0.625 2.178 -19.915 1.00 87.38 96 THR A O 1
ATOM 737 N N . ASN A 1 97 ? 0.819 0.811 -18.162 1.00 85.00 97 ASN A N 1
ATOM 738 C CA . ASN A 1 97 ? 2.231 1.127 -17.937 1.00 85.00 97 ASN A CA 1
ATOM 739 C C . ASN A 1 97 ? 3.149 0.565 -19.037 1.00 85.00 97 ASN A C 1
ATOM 741 O O . ASN A 1 97 ? 4.154 1.192 -19.362 1.00 85.00 97 ASN A O 1
ATOM 745 N N . SER A 1 98 ? 2.834 -0.619 -19.572 1.00 83.81 98 SER A N 1
ATOM 746 C CA . SER A 1 98 ? 3.581 -1.225 -20.680 1.00 83.81 98 SER A CA 1
ATOM 747 C C . SER A 1 98 ? 3.469 -0.376 -21.939 1.00 83.81 98 SER A C 1
ATOM 749 O O . SER A 1 98 ? 4.477 -0.096 -22.570 1.00 83.81 98 SER A O 1
ATOM 751 N N . GLU A 1 99 ? 2.263 0.078 -22.264 1.00 85.81 99 GLU A N 1
ATOM 752 C CA . GLU A 1 99 ? 1.994 0.907 -23.435 1.00 85.81 99 GLU A CA 1
ATOM 753 C C . GLU A 1 99 ? 2.684 2.267 -23.359 1.00 85.81 99 GLU A C 1
ATOM 755 O O . GLU A 1 99 ? 3.303 2.693 -24.326 1.00 85.81 99 GLU A O 1
ATOM 760 N N . LYS A 1 100 ? 2.690 2.907 -22.183 1.00 85.62 100 LYS A N 1
ATOM 761 C CA . LYS A 1 100 ? 3.462 4.142 -21.972 1.00 85.62 100 LYS A CA 1
ATOM 762 C C . LYS A 1 100 ? 4.963 3.964 -22.205 1.00 85.62 100 LYS A C 1
ATOM 764 O O . LYS A 1 100 ? 5.632 4.929 -22.549 1.00 85.62 100 LYS A O 1
ATOM 769 N N . ARG A 1 101 ? 5.507 2.767 -21.949 1.00 82.75 101 ARG A N 1
ATOM 770 C CA . ARG A 1 101 ? 6.954 2.516 -22.029 1.00 82.75 101 ARG A CA 1
ATOM 771 C C . ARG A 1 101 ? 7.398 1.948 -23.377 1.00 82.75 101 ARG A C 1
ATOM 773 O O . ARG A 1 101 ? 8.511 2.224 -23.801 1.00 82.75 101 ARG A O 1
ATOM 780 N N . TYR A 1 102 ? 6.564 1.125 -24.001 1.00 82.25 102 TYR A N 1
ATOM 781 C CA . TYR A 1 102 ? 6.924 0.328 -25.176 1.00 82.25 102 TYR A CA 1
ATOM 782 C C . TYR A 1 102 ? 5.976 0.532 -26.365 1.00 82.25 102 TYR A C 1
ATOM 784 O O . TYR A 1 102 ? 6.222 -0.030 -27.425 1.00 82.25 102 TYR A O 1
ATOM 792 N N . GLY A 1 103 ? 4.908 1.315 -26.206 1.00 81.25 103 GLY A N 1
ATOM 793 C CA . GLY A 1 103 ? 3.876 1.494 -27.224 1.00 81.25 103 GLY A CA 1
ATOM 794 C C . GLY A 1 103 ? 2.785 0.411 -27.201 1.00 81.25 103 GLY A C 1
ATOM 795 O O . GLY A 1 103 ? 2.810 -0.503 -26.366 1.00 81.25 103 GLY A O 1
ATOM 796 N N . PRO A 1 104 ? 1.777 0.536 -28.081 1.00 79.12 104 PRO A N 1
ATOM 797 C CA . PRO A 1 104 ? 0.661 -0.401 -28.157 1.00 79.12 104 PRO A CA 1
ATOM 798 C C . PRO A 1 104 ? 1.127 -1.827 -28.519 1.00 79.12 104 PRO A C 1
ATOM 800 O O . PRO A 1 104 ? 2.151 -1.992 -29.185 1.00 79.12 104 PRO A O 1
ATOM 803 N N . PRO A 1 105 ? 0.403 -2.882 -28.092 1.00 71.06 105 PRO A N 1
ATOM 804 C CA . PRO A 1 105 ? 0.786 -4.263 -28.370 1.00 71.06 105 PRO A CA 1
ATOM 805 C C . PRO A 1 105 ? 0.808 -4.545 -29.873 1.00 71.06 105 PRO A C 1
ATOM 807 O O . PRO A 1 105 ? -0.217 -4.436 -30.544 1.00 71.06 105 PRO A O 1
ATOM 810 N N . VAL A 1 106 ? 1.964 -4.969 -30.378 1.00 70.56 106 VAL A N 1
ATOM 811 C CA . VAL A 1 106 ? 2.121 -5.423 -31.763 1.00 70.56 106 VAL A CA 1
ATOM 812 C C . VAL A 1 106 ? 1.724 -6.894 -31.901 1.00 70.56 106 VAL A C 1
ATOM 814 O O . VAL A 1 106 ? 1.946 -7.718 -31.003 1.00 70.56 106 VAL A O 1
ATOM 817 N N . THR A 1 107 ? 1.097 -7.236 -33.023 1.00 66.12 107 THR A N 1
ATOM 818 C CA . THR A 1 107 ? 0.804 -8.622 -33.397 1.00 66.12 107 THR A CA 1
ATOM 819 C C . THR A 1 107 ? 2.087 -9.335 -33.808 1.00 66.12 107 THR A C 1
ATOM 821 O O . THR A 1 107 ? 2.877 -8.811 -34.583 1.00 66.12 107 THR A O 1
ATOM 824 N N . CYS A 1 108 ? 2.295 -10.540 -33.283 1.00 55.97 108 CYS A N 1
ATOM 825 C CA . CYS A 1 108 ? 3.391 -11.411 -33.700 1.00 55.97 108 CYS A CA 1
ATOM 826 C C . CYS A 1 108 ? 3.150 -11.896 -35.139 1.00 55.97 108 CYS A C 1
ATOM 828 O O . CYS A 1 108 ? 2.208 -12.653 -35.363 1.00 55.97 108 CYS A O 1
ATOM 830 N N . GLU A 1 109 ? 4.004 -11.507 -36.087 1.00 58.12 109 GLU A N 1
ATOM 831 C CA . GLU A 1 109 ? 3.930 -11.918 -37.505 1.00 58.12 109 GLU A CA 1
ATOM 832 C C . GLU A 1 109 ? 3.981 -13.450 -37.681 1.00 58.12 109 GLU A C 1
ATOM 834 O O . GLU A 1 109 ? 3.214 -14.021 -38.450 1.00 58.12 109 GLU A O 1
ATOM 839 N N . GLN A 1 110 ? 4.819 -14.143 -36.902 1.00 56.34 110 GLN A N 1
ATOM 840 C CA . GLN A 1 110 ? 5.020 -15.598 -37.015 1.00 56.34 110 GLN A CA 1
ATOM 841 C C . GLN A 1 110 ? 3.880 -16.433 -36.421 1.00 56.34 110 GLN A C 1
ATOM 843 O O . GLN A 1 110 ? 3.635 -17.553 -36.854 1.00 56.34 110 GLN A O 1
ATOM 848 N N . CYS A 1 111 ? 3.191 -15.910 -35.408 1.00 61.25 111 CYS A N 1
ATOM 849 C CA . CYS A 1 111 ? 2.226 -16.670 -34.619 1.00 61.25 111 CYS A CA 1
ATOM 850 C C . CYS A 1 111 ? 0.796 -16.110 -34.681 1.00 61.25 111 CYS A C 1
ATOM 852 O O . CYS A 1 111 ? -0.107 -16.669 -34.057 1.00 61.25 111 CYS A O 1
ATOM 854 N N . LYS A 1 112 ? 0.587 -15.007 -35.419 1.00 57.97 112 LYS A N 1
ATOM 855 C CA . LYS A 1 112 ? -0.675 -14.262 -35.619 1.00 57.97 112 LYS A CA 1
ATOM 856 C C . LYS A 1 112 ? -1.449 -13.905 -34.338 1.00 57.97 112 LYS A C 1
ATOM 858 O O . LYS A 1 112 ? -2.568 -13.404 -34.400 1.00 57.97 112 LYS A O 1
ATOM 863 N N . GLN A 1 113 ? -0.864 -14.116 -33.159 1.00 59.19 113 GLN A N 1
ATOM 864 C CA . GLN A 1 113 ? -1.466 -13.783 -31.874 1.00 59.19 113 GLN A CA 1
ATOM 865 C C . GLN A 1 113 ? -1.041 -12.383 -31.427 1.00 59.19 113 GLN A C 1
ATOM 867 O O . GLN A 1 113 ? 0.132 -12.006 -31.502 1.00 59.19 113 GLN A O 1
ATOM 872 N N . LYS A 1 114 ? -2.006 -11.612 -30.906 1.00 58.88 114 LYS A N 1
ATOM 873 C CA . LYS A 1 114 ? -1.724 -10.381 -30.159 1.00 58.88 114 LYS A CA 1
ATOM 874 C C . LYS A 1 114 ? -0.913 -10.755 -28.920 1.00 58.88 114 LYS A C 1
ATOM 876 O O . LYS A 1 114 ? -1.394 -11.506 -28.066 1.00 58.88 114 LYS A O 1
ATOM 881 N N . LEU A 1 115 ? 0.317 -10.250 -28.822 1.00 58.44 115 LEU A N 1
ATOM 882 C CA . LEU A 1 115 ? 1.163 -10.490 -27.659 1.00 58.44 115 LEU A CA 1
ATOM 883 C C . LEU A 1 115 ? 0.483 -9.885 -26.428 1.00 58.44 115 LEU A C 1
ATOM 885 O O . LEU A 1 115 ? 0.392 -8.668 -26.274 1.00 58.44 115 LEU A O 1
ATOM 889 N N . LYS A 1 116 ? -0.004 -10.746 -25.527 1.00 57.56 116 LYS A N 1
ATOM 890 C CA . LYS A 1 116 ? -0.494 -10.316 -24.214 1.00 57.56 116 LYS A CA 1
ATOM 891 C C . LYS A 1 116 ? 0.685 -9.633 -23.526 1.00 57.56 116 LYS A C 1
ATOM 893 O O . LYS A 1 116 ? 1.707 -10.284 -23.306 1.00 57.56 116 LYS A O 1
ATOM 898 N N . GLY A 1 117 ? 0.554 -8.345 -23.193 1.00 51.50 117 GLY A N 1
ATOM 899 C CA . GLY A 1 117 ? 1.637 -7.460 -22.711 1.00 51.50 117 GLY A CA 1
ATOM 900 C C . GLY A 1 117 ? 2.300 -7.844 -21.375 1.00 51.50 117 GLY A C 1
ATOM 901 O O . GLY A 1 117 ? 2.827 -6.990 -20.664 1.00 51.50 117 GLY A O 1
ATOM 902 N N . HIS A 1 118 ? 2.210 -9.110 -20.968 1.00 53.94 118 HIS A N 1
ATOM 903 C CA . HIS A 1 118 ? 2.742 -9.690 -19.738 1.00 53.94 118 HIS A CA 1
ATOM 904 C C . HIS A 1 118 ? 3.587 -10.942 -19.974 1.00 53.94 118 HIS A C 1
ATOM 906 O O . HIS A 1 118 ? 4.116 -11.480 -18.999 1.00 53.94 118 HIS A O 1
ATOM 912 N N . ASN A 1 119 ? 3.734 -11.411 -21.219 1.00 51.31 119 ASN A N 1
ATOM 913 C CA . ASN A 1 119 ? 4.687 -12.476 -21.488 1.00 51.31 119 ASN A CA 1
ATOM 914 C C . ASN A 1 119 ? 6.085 -11.910 -21.253 1.00 51.31 119 ASN A C 1
ATOM 916 O O . ASN A 1 119 ? 6.498 -10.924 -21.860 1.00 51.31 119 ASN A O 1
ATOM 920 N N . LYS A 1 120 ? 6.724 -12.486 -20.233 1.00 46.81 120 LYS A N 1
ATOM 921 C CA . LYS A 1 120 ? 8.070 -12.193 -19.759 1.00 46.81 120 LYS A CA 1
ATOM 922 C C . LYS A 1 120 ? 8.971 -11.876 -20.950 1.00 46.81 120 LYS A C 1
ATOM 924 O O . LYS A 1 120 ? 8.932 -12.602 -21.935 1.00 46.81 120 LYS A O 1
ATOM 929 N N . ARG A 1 121 ? 9.728 -10.781 -20.805 1.00 47.59 121 ARG A N 1
ATOM 930 C CA . ARG A 1 121 ? 11.004 -10.458 -21.465 1.00 47.59 121 ARG A CA 1
ATOM 931 C C . ARG A 1 121 ? 11.395 -11.495 -22.538 1.00 47.59 121 ARG A C 1
ATOM 933 O O . ARG A 1 121 ? 11.603 -12.646 -22.147 1.00 47.59 121 ARG A O 1
ATOM 940 N N . PRO A 1 122 ? 11.570 -11.115 -23.820 1.00 49.81 122 PRO A N 1
ATOM 941 C CA . PRO A 1 122 ? 12.238 -11.987 -24.782 1.00 49.81 122 PRO A CA 1
ATOM 942 C C . PRO A 1 122 ? 13.491 -12.547 -24.114 1.00 49.81 122 PRO A C 1
ATOM 944 O O . PRO A 1 122 ? 14.216 -11.794 -23.457 1.00 49.81 122 PRO A O 1
ATOM 947 N N . HIS A 1 123 ? 13.652 -13.866 -24.174 1.00 48.56 123 HIS A N 1
ATOM 948 C CA . HIS A 1 123 ? 14.735 -14.609 -23.549 1.00 48.56 123 HIS A CA 1
ATOM 949 C C . HIS A 1 123 ? 16.078 -13.973 -23.943 1.00 48.56 123 HIS A C 1
ATOM 951 O O . HIS A 1 123 ? 16.601 -14.231 -25.021 1.00 48.56 123 HIS A O 1
ATOM 957 N N . ARG A 1 124 ? 16.623 -13.085 -23.098 1.00 53.09 124 ARG A N 1
ATOM 958 C CA . ARG A 1 124 ? 18.028 -12.700 -23.212 1.00 53.09 124 ARG A CA 1
ATOM 959 C C . ARG A 1 124 ? 18.802 -13.947 -22.825 1.00 53.09 124 ARG A C 1
ATOM 961 O O . ARG A 1 124 ? 18.651 -14.408 -21.695 1.00 53.09 124 ARG A O 1
ATOM 968 N N . VAL A 1 125 ? 19.592 -14.467 -23.758 1.00 57.84 125 VAL A N 1
ATOM 969 C CA . VAL A 1 125 ? 20.614 -15.460 -23.440 1.00 57.84 125 VAL A CA 1
ATOM 970 C C . VAL A 1 125 ? 21.448 -14.931 -22.273 1.00 57.84 125 VAL A C 1
ATOM 972 O O . VAL A 1 125 ? 21.861 -13.768 -22.254 1.00 57.84 125 VAL A O 1
ATOM 975 N N . ASP A 1 126 ? 21.579 -15.761 -21.246 1.00 51.66 126 ASP A N 1
ATOM 976 C CA . ASP A 1 126 ? 22.352 -15.463 -20.050 1.00 51.66 126 ASP A CA 1
ATOM 977 C C . ASP A 1 126 ? 23.831 -15.450 -20.447 1.00 51.66 126 ASP A C 1
ATOM 979 O O . ASP A 1 126 ? 24.424 -16.502 -20.677 1.00 51.66 126 ASP A O 1
ATOM 983 N N . VAL A 1 127 ? 24.405 -14.252 -20.601 1.00 57.09 127 VAL A N 1
ATOM 984 C CA . VAL A 1 127 ? 25.778 -14.072 -21.108 1.00 57.09 127 VAL A CA 1
ATOM 985 C C . VAL A 1 127 ? 26.808 -14.753 -20.196 1.00 57.09 127 VAL A C 1
ATOM 987 O O . VAL A 1 127 ? 27.896 -15.107 -20.631 1.00 57.09 127 VAL A O 1
ATOM 990 N N . THR A 1 128 ? 26.426 -15.011 -18.944 1.00 62.62 128 THR A N 1
ATOM 991 C CA . THR A 1 128 ? 27.208 -15.720 -17.926 1.00 62.62 128 THR A CA 1
ATOM 992 C C . THR A 1 128 ? 27.220 -17.246 -18.091 1.00 62.62 128 THR A C 1
ATOM 994 O O . THR A 1 128 ? 27.891 -17.927 -17.321 1.00 62.62 128 THR A O 1
ATOM 997 N N . LYS A 1 129 ? 26.488 -17.802 -19.070 1.00 54.66 129 LYS A N 1
ATOM 998 C CA . LYS A 1 129 ? 26.435 -19.249 -19.366 1.00 54.66 129 LYS A CA 1
ATOM 999 C C . LYS A 1 129 ? 27.046 -19.637 -20.717 1.00 54.66 129 LYS A C 1
ATOM 1001 O O . LYS A 1 129 ? 26.943 -20.798 -21.107 1.00 54.66 129 LYS A O 1
ATOM 1006 N N . LEU A 1 130 ? 27.654 -18.696 -21.441 1.00 49.00 130 LEU A N 1
ATOM 1007 C CA . LEU A 1 130 ? 28.438 -19.027 -22.632 1.00 49.00 130 LEU A CA 1
ATOM 1008 C C . LEU A 1 130 ? 29.759 -19.695 -22.210 1.00 49.00 130 LEU A C 1
ATOM 1010 O O . LEU A 1 130 ? 30.385 -19.223 -21.258 1.00 49.00 130 LEU A O 1
ATOM 1014 N N . PRO A 1 131 ? 30.200 -20.765 -22.899 1.00 58.66 131 PRO A N 1
ATOM 1015 C CA . PRO A 1 131 ? 31.555 -21.278 -22.734 1.00 58.66 131 PRO A CA 1
ATOM 1016 C C . PRO A 1 131 ? 32.570 -20.159 -23.026 1.00 58.66 131 PRO A C 1
ATOM 1018 O O . PRO A 1 131 ? 32.328 -19.367 -23.944 1.00 58.66 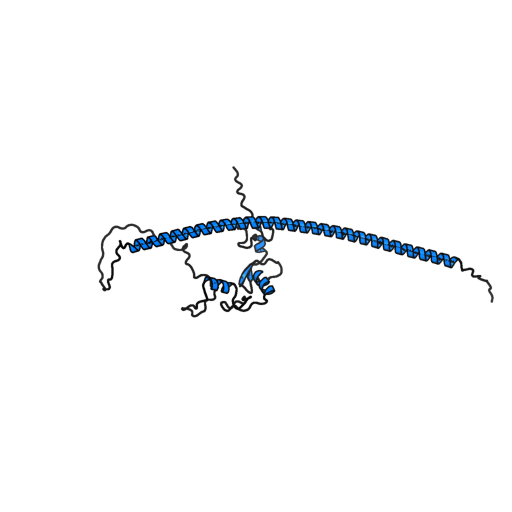131 PRO A O 1
ATOM 1021 N N . PRO A 1 132 ? 33.696 -20.077 -22.297 1.00 52.78 132 PRO A N 1
ATOM 1022 C CA . PRO A 1 132 ? 34.782 -19.180 -22.669 1.00 52.78 132 PRO A CA 1
ATOM 1023 C C . PRO A 1 132 ? 35.245 -19.521 -24.090 1.00 52.78 132 PRO A C 1
ATOM 1025 O O . PRO A 1 132 ? 35.517 -20.683 -24.392 1.00 52.78 132 PRO A O 1
ATOM 1028 N N . GLN A 1 133 ? 35.302 -18.517 -24.965 1.00 47.16 133 GLN A N 1
ATOM 1029 C CA . GLN A 1 133 ? 35.999 -18.632 -26.246 1.00 47.16 133 GLN A CA 1
ATOM 1030 C C . GLN A 1 133 ? 37.470 -18.972 -25.954 1.00 47.16 133 GLN A C 1
ATOM 1032 O O . GLN A 1 133 ? 38.067 -18.292 -25.117 1.00 47.16 133 GLN A O 1
ATOM 1037 N N . PRO A 1 134 ? 38.063 -20.001 -26.581 1.00 44.34 134 PRO A N 1
ATOM 1038 C CA . PRO A 1 134 ? 39.494 -20.226 -26.459 1.00 44.34 134 PRO A CA 1
ATOM 1039 C C . PRO A 1 134 ? 40.257 -19.073 -27.127 1.00 44.34 134 PRO A C 1
ATOM 1041 O O . PRO A 1 134 ? 39.951 -18.674 -28.251 1.00 44.34 134 PRO A O 1
ATOM 1044 N N . GLU A 1 135 ? 41.227 -18.534 -26.391 1.00 41.06 135 GLU A N 1
ATOM 1045 C CA . GLU A 1 135 ? 42.193 -17.518 -26.823 1.00 41.06 135 GLU A CA 1
ATOM 1046 C C . GLU A 1 135 ? 42.875 -17.931 -28.149 1.00 41.06 135 GLU A C 1
ATOM 1048 O O . GLU A 1 135 ? 43.194 -19.114 -28.326 1.00 41.06 135 GLU A O 1
ATOM 1053 N N . PRO A 1 136 ? 43.137 -17.003 -29.089 1.00 40.59 136 PRO A N 1
ATOM 1054 C CA . PRO A 1 136 ? 43.811 -17.334 -30.338 1.00 40.59 136 PRO A CA 1
ATOM 1055 C C . PRO A 1 136 ? 45.301 -17.592 -30.084 1.00 40.59 136 PRO A C 1
ATOM 1057 O O . PRO A 1 136 ? 46.074 -16.672 -29.827 1.00 40.59 136 PRO A O 1
ATOM 1060 N N . ALA A 1 137 ? 45.701 -18.860 -30.176 1.00 39.47 137 ALA A N 1
ATOM 1061 C CA . ALA A 1 137 ? 47.101 -19.254 -30.231 1.00 39.47 137 ALA A CA 1
ATOM 1062 C C . ALA A 1 137 ? 47.718 -18.856 -31.583 1.00 39.47 137 ALA A C 1
ATOM 1064 O O . ALA A 1 137 ? 47.149 -19.108 -32.647 1.00 39.47 137 ALA A O 1
ATOM 1065 N N . GLU A 1 138 ? 48.896 -18.242 -31.513 1.00 43.56 138 GLU A N 1
ATOM 1066 C CA . GLU A 1 138 ? 49.767 -17.906 -32.636 1.00 43.56 138 GLU A CA 1
ATOM 1067 C C . GLU A 1 138 ? 50.122 -19.149 -33.467 1.00 43.56 138 GLU A C 1
ATOM 1069 O O . GLU A 1 138 ? 50.609 -20.138 -32.920 1.00 43.56 138 GLU A O 1
ATOM 1074 N N . VAL A 1 139 ? 49.960 -19.094 -34.795 1.00 37.94 139 VAL A N 1
ATOM 1075 C CA . VAL A 1 139 ? 50.582 -20.066 -35.710 1.00 37.94 139 VAL A CA 1
ATOM 1076 C C . VAL A 1 139 ? 51.122 -19.358 -36.955 1.00 37.94 139 VAL A C 1
ATOM 1078 O O . VAL A 1 139 ? 50.386 -18.765 -37.743 1.00 37.94 139 VAL A O 1
ATOM 1081 N N . ASN A 1 140 ? 52.444 -19.449 -37.108 1.00 35.19 140 ASN A N 1
ATOM 1082 C CA . ASN A 1 140 ? 53.238 -19.093 -38.282 1.00 35.19 140 ASN A CA 1
ATOM 1083 C C . ASN A 1 140 ? 53.005 -20.106 -39.433 1.00 35.19 140 ASN A C 1
ATOM 1085 O O . ASN A 1 140 ? 53.217 -21.286 -39.196 1.00 35.19 140 ASN A O 1
ATOM 1089 N N . GLY A 1 141 ? 52.622 -19.600 -40.626 1.00 31.73 141 GLY A N 1
ATOM 1090 C CA . GLY A 1 141 ? 52.564 -20.123 -42.030 1.00 31.73 141 GLY A CA 1
ATOM 1091 C C . GLY A 1 141 ? 52.725 -21.620 -42.429 1.00 31.73 141 GLY A C 1
ATOM 1092 O O . GLY A 1 141 ? 52.934 -22.476 -41.583 1.00 31.73 141 GLY A O 1
ATOM 1093 N N . PRO A 1 142 ? 52.717 -21.981 -43.745 1.00 42.28 142 PRO A N 1
ATOM 1094 C CA . PRO A 1 142 ? 52.316 -21.226 -44.944 1.00 42.28 142 PRO A CA 1
ATOM 1095 C C . PRO A 1 142 ? 51.305 -21.943 -45.902 1.00 42.28 142 PRO A C 1
ATOM 1097 O O . PRO A 1 142 ? 51.232 -23.162 -45.982 1.00 42.28 142 PRO A O 1
ATOM 1100 N N . THR A 1 143 ? 50.588 -21.099 -46.662 1.00 38.97 143 THR A N 1
ATOM 1101 C CA . THR A 1 143 ? 50.048 -21.198 -48.051 1.00 38.97 143 THR A CA 1
ATOM 1102 C C . THR A 1 143 ? 49.087 -22.312 -48.555 1.00 38.97 143 THR A C 1
ATOM 1104 O O . THR A 1 143 ? 49.101 -23.446 -48.092 1.00 38.97 143 THR A O 1
ATOM 1107 N N . PRO A 1 144 ? 48.215 -21.983 -49.550 1.00 43.59 144 PRO A N 1
ATOM 1108 C CA . PRO A 1 144 ? 46.928 -22.652 -49.772 1.00 43.59 144 PRO A CA 1
ATOM 1109 C C . PRO A 1 144 ? 46.825 -23.444 -51.094 1.00 43.59 144 PRO A C 1
ATOM 1111 O O . PRO A 1 144 ? 47.361 -23.034 -52.128 1.00 43.59 144 PRO A O 1
ATOM 1114 N N . LEU A 1 145 ? 46.031 -24.525 -51.106 1.00 38.53 145 LEU A N 1
ATOM 1115 C CA . LEU A 1 145 ? 45.567 -25.154 -52.349 1.00 38.53 145 LEU A CA 1
ATOM 1116 C C . LEU A 1 145 ? 44.260 -24.519 -52.846 1.00 38.53 145 LEU A C 1
ATOM 1118 O O . LEU A 1 145 ? 43.265 -24.411 -52.134 1.00 38.53 145 LEU A O 1
ATOM 1122 N N . LYS A 1 146 ? 44.314 -24.113 -54.115 1.00 44.69 146 LYS A N 1
ATOM 1123 C CA . LYS A 1 146 ? 43.267 -23.497 -54.933 1.00 44.69 146 LYS A CA 1
ATOM 1124 C C . LYS A 1 146 ? 42.062 -24.426 -55.125 1.00 44.69 146 LYS A C 1
ATOM 1126 O O . LYS A 1 146 ? 42.230 -25.528 -55.637 1.00 44.69 146 LYS A O 1
ATOM 1131 N N . VAL A 1 147 ? 40.855 -23.910 -54.894 1.00 41.34 147 VAL A N 1
ATOM 1132 C CA . VAL A 1 147 ? 39.635 -24.325 -55.609 1.00 41.34 147 VAL A CA 1
ATOM 1133 C C . VAL A 1 147 ? 38.871 -23.063 -56.028 1.00 41.34 147 VAL A C 1
ATOM 1135 O O . VAL A 1 147 ? 39.008 -22.001 -55.428 1.00 41.34 147 VAL A O 1
ATOM 1138 N N . ALA A 1 148 ? 38.203 -23.176 -57.167 1.00 35.44 148 ALA A N 1
ATOM 1139 C CA . ALA A 1 148 ? 37.979 -22.151 -58.168 1.00 35.44 148 ALA A CA 1
ATOM 1140 C C . ALA A 1 148 ? 36.999 -21.014 -57.816 1.00 35.44 148 ALA A C 1
ATOM 1142 O O . ALA A 1 148 ? 36.046 -21.163 -57.057 1.00 35.44 148 ALA A O 1
ATOM 1143 N N . ARG A 1 149 ? 37.254 -19.883 -58.489 1.00 36.12 149 ARG A N 1
ATOM 1144 C CA . ARG A 1 149 ? 36.434 -18.672 -58.624 1.00 36.12 149 ARG A CA 1
ATOM 1145 C C . ARG A 1 149 ? 34.991 -18.967 -59.046 1.00 36.12 149 ARG A C 1
ATOM 1147 O O . ARG A 1 149 ? 34.771 -19.636 -60.051 1.00 36.12 149 ARG A O 1
ATOM 1154 N N . MET A 1 150 ? 34.062 -18.234 -58.437 1.00 34.31 150 MET A N 1
ATOM 1155 C CA . MET A 1 150 ? 32.999 -17.546 -59.172 1.00 34.31 150 MET A CA 1
ATOM 1156 C C . MET A 1 150 ? 33.009 -16.062 -58.800 1.00 34.31 150 MET A C 1
ATOM 1158 O O . MET A 1 150 ? 33.309 -15.672 -57.674 1.00 34.31 150 MET A O 1
ATOM 1162 N N . VAL A 1 151 ? 32.838 -15.257 -59.841 1.00 34.38 151 VAL A N 1
ATOM 1163 C CA . VAL A 1 151 ? 33.178 -13.842 -59.954 1.00 34.38 151 VAL A CA 1
ATOM 1164 C C . VAL A 1 151 ? 32.018 -12.985 -59.454 1.00 34.38 151 VAL A C 1
ATOM 1166 O O . VAL A 1 151 ? 30.891 -13.136 -59.908 1.00 34.38 151 VAL A O 1
ATOM 1169 N N . GLY A 1 152 ? 32.332 -12.071 -58.541 1.00 34.38 152 GLY A N 1
ATOM 1170 C CA . GLY A 1 152 ? 31.445 -11.038 -58.006 1.00 34.38 152 GLY A CA 1
ATOM 1171 C C . GLY A 1 152 ? 32.206 -10.175 -57.002 1.00 34.38 152 GLY A C 1
ATOM 1172 O O . GLY A 1 152 ? 31.769 -9.999 -55.873 1.00 34.38 152 GLY A O 1
ATOM 1173 N N . VAL A 1 153 ? 33.412 -9.744 -57.386 1.00 37.34 153 VAL A N 1
ATOM 1174 C CA . VAL A 1 153 ? 34.317 -8.937 -56.562 1.00 37.34 153 VAL A CA 1
ATOM 1175 C C . VAL A 1 153 ? 33.876 -7.481 -56.644 1.00 37.34 153 VAL A C 1
ATOM 1177 O O . VAL A 1 153 ? 34.071 -6.827 -57.664 1.00 37.34 153 VAL A O 1
ATOM 1180 N N . HIS A 1 154 ? 33.334 -6.976 -55.543 1.00 44.53 154 HIS A N 1
ATOM 1181 C CA . HIS A 1 154 ? 33.710 -5.657 -55.061 1.00 44.53 154 HIS A CA 1
ATOM 1182 C C . HIS A 1 154 ? 34.303 -5.861 -53.663 1.00 44.53 154 HIS A C 1
ATOM 1184 O O . HIS A 1 154 ? 33.592 -5.880 -52.665 1.00 44.53 154 HIS A O 1
ATOM 1190 N N . ASP A 1 155 ? 35.609 -6.098 -53.631 1.00 52.41 155 ASP A N 1
ATOM 1191 C CA . ASP A 1 155 ? 36.478 -6.018 -52.456 1.00 52.41 155 ASP A CA 1
ATOM 1192 C C . ASP A 1 155 ? 37.592 -5.035 -52.881 1.00 52.41 155 ASP A C 1
ATOM 1194 O O . ASP A 1 155 ? 38.013 -5.106 -54.043 1.00 52.41 155 ASP A O 1
ATOM 1198 N N . PRO A 1 156 ? 38.013 -4.068 -52.043 1.00 51.84 156 PRO A N 1
ATOM 1199 C CA . PRO A 1 156 ? 38.680 -4.433 -50.804 1.00 51.84 156 PRO A CA 1
ATOM 1200 C C . PRO A 1 156 ? 38.247 -3.650 -49.566 1.00 51.84 156 PRO A C 1
ATOM 1202 O O . PRO A 1 156 ? 38.211 -2.420 -49.552 1.00 51.84 156 PRO A O 1
ATOM 1205 N N . HIS A 1 157 ? 38.023 -4.389 -48.478 1.00 56.09 157 HIS A N 1
ATOM 1206 C CA . HIS A 1 157 ? 38.318 -3.880 -47.144 1.00 56.09 157 HIS A CA 1
ATOM 1207 C C . HIS A 1 157 ? 39.792 -3.463 -47.099 1.00 56.09 157 HIS A C 1
ATOM 1209 O O . HIS A 1 157 ? 40.691 -4.298 -47.032 1.00 56.09 157 HIS A O 1
ATOM 1215 N N . ASP A 1 158 ? 40.020 -2.155 -47.138 1.00 47.56 158 ASP A N 1
ATOM 1216 C CA . ASP A 1 158 ? 41.292 -1.548 -46.781 1.00 47.56 158 ASP A CA 1
ATOM 1217 C C . ASP A 1 158 ? 41.484 -1.680 -45.252 1.00 47.56 158 ASP A C 1
ATOM 1219 O O . ASP A 1 158 ? 40.671 -1.131 -44.489 1.00 47.56 158 ASP A O 1
ATOM 1223 N N . PRO A 1 159 ? 42.534 -2.381 -44.770 1.00 57.75 159 PRO A N 1
ATOM 1224 C CA . PRO A 1 159 ? 42.857 -2.493 -43.345 1.00 57.75 159 PRO A CA 1
ATOM 1225 C C . PRO A 1 159 ? 43.221 -1.147 -42.698 1.00 57.75 159 PRO A C 1
ATOM 1227 O O . PRO A 1 159 ? 43.418 -1.088 -41.484 1.00 57.75 159 PRO A O 1
ATOM 1230 N N . ASN A 1 160 ? 43.313 -0.079 -43.495 1.00 61.50 160 ASN A N 1
ATOM 1231 C CA . ASN A 1 160 ? 43.583 1.287 -43.075 1.00 61.50 160 ASN A CA 1
ATOM 1232 C C . ASN A 1 160 ? 42.460 2.269 -43.468 1.00 61.50 160 ASN A C 1
ATOM 1234 O O . ASN A 1 160 ? 42.689 3.477 -43.571 1.00 61.50 160 ASN A O 1
ATOM 1238 N N . SER A 1 161 ? 41.224 1.793 -43.667 1.00 61.66 161 SER A N 1
ATOM 1239 C CA . SER A 1 161 ? 40.092 2.712 -43.817 1.00 61.66 161 SER A CA 1
ATOM 1240 C C . SER A 1 161 ? 39.851 3.440 -42.489 1.00 61.66 161 SER A C 1
ATOM 1242 O O . SER A 1 161 ? 39.296 2.898 -41.531 1.00 61.66 161 SER A O 1
ATOM 1244 N N . SER A 1 162 ? 40.307 4.693 -42.434 1.00 65.19 162 SER A N 1
ATOM 1245 C CA . SER A 1 162 ? 40.057 5.687 -41.378 1.00 65.19 162 SER A CA 1
ATOM 1246 C C . SER A 1 162 ? 38.662 5.550 -40.750 1.00 65.19 162 SER A C 1
ATOM 1248 O O . SER A 1 162 ? 38.511 5.630 -39.533 1.00 65.19 162 SER A O 1
ATOM 1250 N N . ASP A 1 163 ? 37.649 5.260 -41.565 1.00 75.50 163 ASP A N 1
ATOM 1251 C CA . ASP A 1 163 ? 36.259 5.093 -41.147 1.00 75.50 163 ASP A CA 1
ATOM 1252 C C . ASP A 1 163 ? 36.031 3.982 -40.121 1.00 75.50 163 ASP A C 1
ATOM 1254 O O . ASP A 1 163 ? 35.244 4.168 -39.191 1.00 75.50 163 ASP A O 1
ATOM 1258 N N . HIS A 1 164 ? 36.731 2.849 -40.214 1.00 76.88 164 HIS A N 1
ATOM 1259 C CA . HIS A 1 164 ? 36.557 1.769 -39.242 1.00 76.88 164 HIS A CA 1
ATOM 1260 C C . HIS A 1 164 ? 37.174 2.135 -37.884 1.00 76.88 164 HIS A C 1
ATOM 1262 O O . HIS A 1 164 ? 36.606 1.845 -36.826 1.00 76.88 164 HIS A O 1
ATOM 1268 N N . VAL A 1 165 ? 38.311 2.834 -37.893 1.00 81.88 165 VAL A N 1
ATOM 1269 C CA . VAL A 1 165 ? 38.958 3.350 -36.675 1.00 81.88 165 VAL A CA 1
ATOM 1270 C C . VAL A 1 165 ? 38.112 4.459 -36.044 1.00 81.88 165 VAL A C 1
ATOM 1272 O O . VAL A 1 165 ? 37.916 4.473 -34.823 1.00 81.88 165 VAL A O 1
ATOM 1275 N N . VAL A 1 166 ? 37.538 5.345 -36.861 1.00 87.38 166 VAL A N 1
ATOM 1276 C CA . VAL A 1 166 ? 36.604 6.389 -36.418 1.00 87.38 166 VAL A CA 1
ATOM 1277 C C . VAL A 1 166 ? 35.340 5.765 -35.818 1.00 87.38 166 VAL A C 1
ATOM 1279 O O . VAL A 1 166 ? 34.943 6.149 -34.717 1.00 87.38 166 VAL A O 1
ATOM 1282 N N . ALA A 1 167 ? 34.750 4.751 -36.455 1.00 86.94 167 ALA A N 1
ATOM 1283 C CA . ALA A 1 167 ? 33.571 4.053 -35.940 1.00 86.94 167 ALA A CA 1
ATOM 1284 C C . ALA A 1 167 ? 33.846 3.353 -34.598 1.00 86.94 167 ALA A C 1
ATOM 1286 O O . ALA A 1 167 ? 33.056 3.473 -33.656 1.00 86.94 167 ALA A O 1
ATOM 1287 N N . VAL A 1 168 ? 34.989 2.670 -34.463 1.00 89.00 168 VAL A N 1
ATOM 1288 C CA . VAL A 1 168 ? 35.395 2.054 -33.188 1.00 89.00 168 VAL A CA 1
ATOM 1289 C C . VAL A 1 168 ? 35.624 3.113 -32.107 1.00 89.00 168 VAL A C 1
ATOM 1291 O O . VAL A 1 168 ? 35.238 2.899 -30.957 1.00 89.00 168 VAL A O 1
ATOM 1294 N N . THR A 1 169 ? 36.194 4.269 -32.453 1.00 88.88 169 THR A N 1
ATOM 1295 C CA . THR A 1 169 ? 36.406 5.379 -31.508 1.00 88.88 169 THR A CA 1
ATOM 1296 C C . THR A 1 169 ? 35.076 5.961 -31.027 1.00 88.88 169 THR A C 1
ATOM 1298 O O . THR A 1 169 ? 34.848 6.044 -29.820 1.00 88.88 169 THR A O 1
ATOM 1301 N N . GLN A 1 170 ? 34.136 6.228 -31.937 1.00 90.38 170 GLN A N 1
ATOM 1302 C CA . GLN A 1 170 ? 32.785 6.691 -31.593 1.00 90.38 170 GLN A CA 1
ATOM 1303 C C . GLN A 1 170 ? 32.018 5.681 -30.720 1.00 90.38 170 GLN A C 1
ATOM 1305 O O . GLN A 1 170 ? 31.278 6.061 -29.807 1.00 90.38 170 GLN A O 1
ATOM 1310 N N . LEU A 1 171 ? 32.183 4.376 -30.971 1.00 93.12 171 LEU A N 1
ATOM 1311 C CA . LEU A 1 171 ? 31.593 3.329 -30.134 1.00 93.12 171 LEU A CA 1
ATOM 1312 C C . LEU A 1 171 ? 32.224 3.293 -28.737 1.00 93.12 171 LEU A C 1
ATOM 1314 O O . LEU A 1 171 ? 31.488 3.203 -27.751 1.00 93.12 171 LEU A O 1
ATOM 1318 N N . LYS A 1 172 ? 33.553 3.417 -28.628 1.00 92.25 172 LYS A N 1
ATOM 1319 C CA . LYS A 1 172 ? 34.257 3.511 -27.336 1.00 92.25 172 LYS A CA 1
ATOM 1320 C C . LYS A 1 172 ? 33.800 4.729 -26.533 1.00 92.25 172 LYS A C 1
ATOM 1322 O O . LYS A 1 172 ? 33.530 4.595 -25.341 1.00 92.25 172 LYS A O 1
ATOM 1327 N N . GLU A 1 173 ? 33.625 5.879 -27.177 1.00 93.81 173 GLU A N 1
ATOM 1328 C CA . GLU A 1 173 ? 33.094 7.091 -26.541 1.00 93.81 173 GLU A CA 1
ATOM 1329 C C . GLU A 1 173 ? 31.650 6.908 -26.058 1.00 93.81 173 GLU A C 1
ATOM 1331 O O . GLU A 1 173 ? 31.330 7.262 -24.920 1.00 93.81 173 GLU A O 1
ATOM 1336 N N . LYS A 1 174 ? 30.777 6.285 -26.865 1.00 95.56 174 LYS A N 1
ATOM 1337 C CA . LYS A 1 174 ? 29.411 5.928 -26.437 1.00 95.56 174 LYS A CA 1
ATOM 1338 C C . LYS A 1 174 ? 29.414 4.982 -25.240 1.00 95.56 174 LYS A C 1
ATOM 1340 O O . LYS A 1 174 ? 28.629 5.183 -24.313 1.00 95.56 174 LYS A O 1
ATOM 1345 N N . ILE A 1 175 ? 30.282 3.971 -25.237 1.00 95.12 175 ILE A N 1
ATOM 1346 C CA . ILE A 1 175 ? 30.421 3.035 -24.113 1.00 95.12 175 ILE A CA 1
ATOM 1347 C C . ILE A 1 175 ? 30.888 3.783 -22.861 1.00 95.12 175 ILE A C 1
ATOM 1349 O O . ILE A 1 175 ? 30.259 3.636 -21.813 1.00 95.12 175 ILE A O 1
ATOM 1353 N N . ALA A 1 176 ? 31.908 4.636 -22.969 1.00 95.69 176 ALA A N 1
ATOM 1354 C CA . ALA A 1 176 ? 32.408 5.438 -21.852 1.00 95.69 176 ALA A CA 1
ATOM 1355 C C . ALA A 1 176 ? 31.332 6.393 -21.304 1.00 95.69 176 ALA A C 1
ATOM 1357 O O . ALA A 1 176 ? 31.153 6.519 -20.089 1.00 95.69 176 ALA A O 1
ATOM 1358 N N . HIS A 1 177 ? 30.552 7.020 -22.188 1.00 96.44 177 HIS A N 1
ATOM 1359 C CA . HIS A 1 177 ? 29.436 7.876 -21.799 1.00 96.44 177 HIS A CA 1
ATOM 1360 C C . HIS A 1 177 ? 28.350 7.096 -21.044 1.00 96.44 177 HIS A C 1
ATOM 1362 O O . HIS A 1 177 ? 27.898 7.528 -19.981 1.00 96.44 177 HIS A O 1
ATOM 1368 N N . LEU A 1 178 ? 27.953 5.926 -21.553 1.00 96.19 178 LEU A N 1
ATOM 1369 C CA . LEU A 1 178 ? 26.962 5.064 -20.905 1.00 96.19 178 LEU A CA 1
ATOM 1370 C C . LEU A 1 178 ? 27.467 4.509 -19.566 1.00 96.19 178 LEU A C 1
ATOM 1372 O O . LEU A 1 178 ? 26.709 4.486 -18.598 1.00 96.19 178 LEU A O 1
ATOM 1376 N N . GLN A 1 179 ? 28.743 4.126 -19.470 1.00 95.00 179 GLN A N 1
ATOM 1377 C CA . GLN A 1 179 ? 29.369 3.705 -18.211 1.00 95.00 179 GLN A CA 1
ATOM 1378 C C . GLN A 1 179 ? 29.349 4.829 -17.165 1.00 95.00 179 GLN A C 1
ATOM 1380 O O . GLN A 1 179 ? 29.015 4.580 -16.006 1.00 95.00 179 GLN A O 1
ATOM 1385 N N . LYS A 1 180 ? 29.616 6.078 -17.571 1.00 97.00 180 LYS A N 1
ATOM 1386 C CA . LYS A 1 180 ? 29.511 7.252 -16.690 1.00 97.00 180 LYS A CA 1
ATOM 1387 C C . LYS A 1 180 ? 28.071 7.517 -16.240 1.00 97.00 180 LYS A C 1
ATOM 1389 O O . LYS A 1 180 ? 27.841 7.864 -15.084 1.00 97.00 180 LYS A O 1
ATOM 1394 N N . GLN A 1 181 ? 27.091 7.344 -17.127 1.00 96.44 181 GLN A N 1
ATOM 1395 C CA . GLN A 1 181 ? 25.682 7.463 -16.740 1.00 96.44 181 GLN A CA 1
ATOM 1396 C C . GLN A 1 181 ? 25.271 6.375 -15.741 1.00 96.44 181 GLN A C 1
ATOM 1398 O O . GLN A 1 181 ? 24.569 6.678 -14.776 1.00 96.44 181 GLN A O 1
ATOM 1403 N N . LEU A 1 182 ? 25.711 5.129 -15.941 1.00 95.12 182 LEU A N 1
ATOM 1404 C CA . LEU A 1 182 ? 25.443 4.027 -15.013 1.00 95.12 182 LEU A CA 1
ATOM 1405 C C . LEU A 1 182 ? 26.031 4.313 -13.630 1.00 95.12 182 LEU A C 1
ATOM 1407 O O . LEU A 1 182 ? 25.290 4.287 -12.651 1.00 95.12 182 LEU A O 1
ATOM 1411 N N . SER A 1 183 ? 27.303 4.712 -13.550 1.00 94.25 183 SER A N 1
ATOM 1412 C CA . SER A 1 183 ? 27.931 5.031 -12.262 1.00 94.25 183 SER A CA 1
ATOM 1413 C C . SER A 1 183 ? 27.248 6.205 -11.552 1.00 94.25 183 SER A C 1
ATOM 1415 O O . SER A 1 183 ? 27.085 6.196 -10.329 1.00 94.25 183 SER A O 1
ATOM 1417 N N . GLN A 1 184 ? 26.773 7.208 -12.296 1.00 96.75 184 GLN A N 1
ATOM 1418 C CA . GLN A 1 184 ? 25.989 8.301 -11.725 1.00 96.75 184 GLN A CA 1
ATOM 1419 C C . GLN A 1 184 ? 24.642 7.810 -11.168 1.00 96.75 184 GLN A C 1
ATOM 1421 O O . GLN A 1 184 ? 24.228 8.238 -10.087 1.00 96.75 184 GLN A O 1
ATOM 1426 N N . LYS A 1 185 ? 23.954 6.911 -11.883 1.00 94.56 185 LYS A N 1
ATOM 1427 C CA . LYS A 1 185 ? 22.690 6.313 -11.427 1.00 94.56 185 LYS A CA 1
ATOM 1428 C C . LYS A 1 185 ? 22.889 5.430 -10.199 1.00 94.56 185 LYS A C 1
ATOM 1430 O O . LYS A 1 185 ? 22.072 5.521 -9.285 1.00 94.56 185 LYS A O 1
ATOM 1435 N N . ASP A 1 186 ? 23.973 4.666 -10.135 1.00 94.69 186 ASP A N 1
ATOM 1436 C CA . ASP A 1 186 ? 24.298 3.823 -8.981 1.00 94.69 186 ASP A CA 1
ATOM 1437 C C . ASP A 1 186 ? 24.570 4.665 -7.727 1.00 94.69 186 ASP A C 1
ATOM 1439 O O . ASP A 1 186 ? 24.012 4.396 -6.663 1.00 94.69 186 ASP A O 1
ATOM 1443 N N . ASN A 1 187 ? 25.318 5.766 -7.858 1.00 93.50 187 ASN A N 1
ATOM 1444 C CA . ASN A 1 187 ? 25.525 6.713 -6.755 1.00 93.50 187 ASN A CA 1
ATOM 1445 C C . ASN A 1 187 ? 24.210 7.361 -6.278 1.00 93.50 187 ASN A C 1
ATOM 1447 O O . ASN A 1 187 ? 23.972 7.512 -5.074 1.00 93.50 187 ASN A O 1
ATOM 1451 N N . GLN A 1 188 ? 23.322 7.725 -7.212 1.00 95.25 188 GLN A N 1
ATOM 1452 C CA . GLN A 1 188 ? 21.994 8.245 -6.868 1.00 95.25 188 GLN A CA 1
ATOM 1453 C C . GLN A 1 188 ? 21.149 7.196 -6.138 1.00 95.25 188 GLN A C 1
ATOM 1455 O O . GLN A 1 188 ? 20.449 7.536 -5.183 1.00 95.25 188 GLN A O 1
ATOM 1460 N N . LEU A 1 189 ? 21.214 5.936 -6.569 1.00 92.06 189 LEU A N 1
ATOM 1461 C CA . LEU A 1 189 ? 20.476 4.829 -5.970 1.00 92.06 189 LEU A CA 1
ATOM 1462 C C . LEU A 1 189 ? 20.947 4.568 -4.535 1.00 92.06 189 LEU A C 1
ATOM 1464 O O . LEU A 1 189 ? 20.119 4.571 -3.626 1.00 92.06 189 LEU A O 1
ATOM 1468 N N . LEU A 1 190 ? 22.263 4.505 -4.310 1.00 91.56 190 LEU A N 1
ATOM 1469 C CA . LEU A 1 190 ? 22.858 4.390 -2.972 1.00 91.56 190 LEU A CA 1
ATOM 1470 C C . LEU A 1 190 ? 22.437 5.538 -2.043 1.00 91.56 190 LEU A C 1
ATOM 1472 O O . LEU A 1 190 ? 22.084 5.317 -0.883 1.00 91.56 190 LEU A O 1
ATOM 1476 N N . THR A 1 191 ? 22.417 6.770 -2.556 1.00 92.88 191 THR A N 1
ATOM 1477 C CA . THR A 1 191 ? 21.967 7.938 -1.781 1.00 92.88 191 THR A CA 1
ATOM 1478 C C . THR A 1 191 ? 20.500 7.799 -1.372 1.00 92.88 191 THR A C 1
ATOM 1480 O O . THR A 1 191 ? 20.144 8.077 -0.223 1.00 92.88 191 THR A O 1
ATOM 1483 N N . LYS A 1 192 ? 19.639 7.339 -2.288 1.00 91.69 192 LYS A N 1
ATOM 1484 C CA . LYS A 1 192 ? 18.220 7.113 -1.988 1.00 91.69 192 LYS A CA 1
ATOM 1485 C C . LYS A 1 192 ? 18.009 5.959 -1.012 1.00 91.69 192 LYS A C 1
ATOM 1487 O O . LYS A 1 192 ? 17.169 6.091 -0.128 1.00 91.69 192 LYS A O 1
ATOM 1492 N N . ASP A 1 193 ? 18.780 4.882 -1.107 1.00 89.50 193 ASP A N 1
ATOM 1493 C CA . ASP A 1 193 ? 18.694 3.760 -0.165 1.00 89.50 193 ASP A CA 1
ATOM 1494 C C . ASP A 1 193 ? 19.093 4.170 1.259 1.00 89.50 193 ASP A C 1
ATOM 1496 O O . ASP A 1 193 ? 18.441 3.774 2.234 1.00 89.50 193 ASP A O 1
ATOM 1500 N N . ARG A 1 194 ? 20.093 5.051 1.392 1.00 89.19 194 ARG A N 1
ATOM 1501 C CA . ARG A 1 194 ? 20.441 5.662 2.682 1.00 89.19 194 ARG A CA 1
ATOM 1502 C C . ARG A 1 194 ? 19.291 6.506 3.234 1.00 89.19 194 ARG A C 1
ATOM 1504 O O . ARG A 1 194 ? 18.875 6.293 4.369 1.00 89.19 194 ARG A O 1
ATOM 1511 N N . GLN A 1 195 ? 18.708 7.386 2.417 1.00 93.88 195 GLN A N 1
ATOM 1512 C CA . GLN A 1 195 ? 17.550 8.196 2.824 1.00 93.88 195 GLN A CA 1
ATOM 1513 C C . GLN A 1 195 ? 16.344 7.336 3.228 1.00 93.88 195 GLN A C 1
ATOM 1515 O O . GLN A 1 195 ? 15.673 7.640 4.213 1.00 93.88 195 GLN A O 1
ATOM 1520 N N . ILE A 1 196 ? 16.066 6.250 2.499 1.00 88.31 196 ILE A N 1
ATOM 1521 C CA . ILE A 1 196 ? 15.000 5.301 2.847 1.00 88.31 196 ILE A CA 1
ATOM 1522 C C . ILE A 1 196 ? 15.274 4.673 4.213 1.00 88.31 196 ILE A C 1
ATOM 1524 O O . ILE A 1 196 ? 14.349 4.525 5.010 1.00 88.31 196 ILE A O 1
ATOM 1528 N N . THR A 1 197 ? 16.522 4.308 4.492 1.00 89.62 197 THR A N 1
ATOM 1529 C CA . THR A 1 197 ? 16.919 3.722 5.779 1.00 89.62 197 THR A CA 1
ATOM 1530 C C . THR A 1 197 ? 16.705 4.710 6.925 1.00 89.62 197 THR A C 1
ATOM 1532 O O . THR A 1 197 ? 16.061 4.359 7.916 1.00 89.62 197 THR A O 1
ATOM 1535 N N . ASP A 1 198 ? 17.131 5.962 6.757 1.00 87.75 198 ASP A N 1
ATOM 1536 C CA . ASP A 1 198 ? 16.951 7.016 7.762 1.00 87.75 198 ASP A CA 1
ATOM 1537 C C . ASP A 1 198 ? 15.467 7.327 8.006 1.00 87.75 198 ASP A C 1
ATOM 1539 O O . ASP A 1 198 ? 15.019 7.441 9.150 1.00 87.75 198 ASP A O 1
ATOM 1543 N N . LEU A 1 199 ? 14.671 7.421 6.936 1.00 91.06 199 LEU A N 1
ATOM 1544 C CA . LEU A 1 199 ? 13.227 7.630 7.039 1.00 91.06 199 LEU A CA 1
ATOM 1545 C C . LEU A 1 199 ? 12.529 6.449 7.716 1.00 91.06 199 LEU A C 1
ATOM 1547 O O . LEU A 1 199 ? 11.648 6.665 8.545 1.00 91.06 199 LEU A O 1
ATOM 1551 N N . LYS A 1 200 ? 12.933 5.209 7.420 1.00 87.62 200 LYS A N 1
ATOM 1552 C CA . LYS A 1 200 ? 12.410 4.019 8.107 1.00 87.62 200 LYS A CA 1
ATOM 1553 C C . LYS A 1 200 ? 12.725 4.049 9.601 1.00 87.62 200 LYS A C 1
ATOM 1555 O O . LYS A 1 200 ? 11.838 3.741 10.394 1.00 87.62 200 LYS A O 1
ATOM 1560 N N . ALA A 1 201 ? 13.937 4.450 9.983 1.00 87.88 201 ALA A N 1
ATOM 1561 C CA . ALA A 1 201 ? 14.319 4.587 11.387 1.00 87.88 201 ALA A CA 1
ATOM 1562 C C . ALA A 1 201 ? 13.468 5.650 12.103 1.00 87.88 201 ALA A C 1
ATOM 1564 O O . ALA A 1 201 ? 12.875 5.354 13.139 1.00 87.88 201 ALA A O 1
ATOM 1565 N N . LYS A 1 202 ? 13.320 6.844 11.510 1.00 90.44 202 LYS A N 1
ATOM 1566 C CA . LYS A 1 202 ? 12.468 7.921 12.051 1.00 90.44 202 LYS A CA 1
ATOM 1567 C C . LYS A 1 202 ? 10.995 7.521 12.147 1.00 90.44 202 LYS A C 1
ATOM 1569 O O . LYS A 1 202 ? 10.320 7.851 13.118 1.00 90.44 202 LYS A O 1
ATOM 1574 N N . ASN A 1 203 ? 10.486 6.805 11.147 1.00 89.31 203 ASN A N 1
ATOM 1575 C CA . ASN A 1 203 ? 9.109 6.326 11.166 1.00 89.31 203 ASN A CA 1
ATOM 1576 C C . ASN A 1 203 ? 8.899 5.298 12.285 1.00 89.31 203 ASN A C 1
ATOM 1578 O O . ASN A 1 203 ? 7.890 5.347 12.977 1.00 89.31 203 ASN A O 1
ATOM 1582 N N . PHE A 1 204 ? 9.868 4.406 12.508 1.00 90.00 204 PHE A N 1
ATOM 1583 C CA . PHE A 1 204 ? 9.810 3.432 13.596 1.00 90.00 204 PHE A CA 1
ATOM 1584 C C . PHE A 1 204 ? 9.814 4.096 14.981 1.00 90.00 204 PHE A C 1
ATOM 1586 O O . PHE A 1 204 ? 9.016 3.714 15.842 1.00 90.00 204 PHE A O 1
ATOM 1593 N N . THR A 1 205 ? 10.675 5.096 15.206 1.00 87.94 205 THR A N 1
ATOM 1594 C CA . THR A 1 205 ? 10.705 5.825 16.485 1.00 87.94 205 THR A CA 1
ATOM 1595 C C . THR A 1 205 ? 9.399 6.579 16.712 1.00 87.94 205 THR A C 1
ATOM 1597 O O . THR A 1 205 ? 8.776 6.414 17.759 1.00 87.94 205 THR A O 1
ATOM 1600 N N . SER A 1 206 ? 8.923 7.308 15.699 1.00 89.12 206 SER A N 1
ATOM 1601 C CA . SER A 1 206 ? 7.664 8.053 15.776 1.00 89.12 206 SER A CA 1
ATOM 1602 C C . SER A 1 206 ? 6.456 7.138 16.011 1.00 89.12 206 SER A C 1
ATOM 1604 O O . SER A 1 206 ? 5.630 7.414 16.881 1.00 89.12 206 SER A O 1
ATOM 1606 N N . GLU A 1 207 ? 6.366 6.003 15.310 1.00 92.00 207 GLU A N 1
ATOM 1607 C CA . GLU A 1 207 ? 5.279 5.040 15.507 1.00 92.00 207 GLU A CA 1
ATOM 1608 C C . GLU A 1 207 ? 5.304 4.439 16.922 1.00 92.00 207 GLU A C 1
ATOM 1610 O O . GLU A 1 207 ? 4.255 4.271 17.547 1.00 92.00 207 GLU A O 1
ATOM 1615 N N . THR A 1 208 ? 6.492 4.153 17.459 1.00 92.06 208 THR A N 1
ATOM 1616 C CA . THR A 1 208 ? 6.650 3.631 18.825 1.00 92.06 208 THR A CA 1
ATOM 1617 C C . THR A 1 208 ? 6.201 4.653 19.869 1.00 92.06 208 THR A C 1
ATOM 1619 O O . THR A 1 208 ? 5.442 4.313 20.780 1.00 92.06 208 THR A O 1
ATOM 1622 N N . GLU A 1 209 ? 6.610 5.914 19.720 1.00 93.38 209 GLU A N 1
ATOM 1623 C CA . GLU A 1 209 ? 6.182 7.007 20.597 1.00 93.38 209 GLU A CA 1
ATOM 1624 C C . GLU A 1 209 ? 4.663 7.200 20.568 1.00 93.38 209 GLU A C 1
ATOM 1626 O O . GLU A 1 209 ? 4.036 7.301 21.624 1.00 93.38 209 GLU A O 1
ATOM 1631 N N . LEU A 1 210 ? 4.054 7.196 19.378 1.00 93.44 210 LEU A N 1
ATOM 1632 C CA . LEU A 1 210 ? 2.603 7.317 19.224 1.00 93.44 210 LEU A CA 1
ATOM 1633 C C . LEU A 1 210 ? 1.861 6.139 19.862 1.00 93.44 210 LEU A C 1
ATOM 1635 O O . LEU A 1 210 ? 0.877 6.351 20.570 1.00 93.44 210 LEU A O 1
ATOM 1639 N N . ARG A 1 211 ? 2.345 4.904 19.680 1.00 92.25 211 ARG A N 1
ATOM 1640 C CA . ARG A 1 211 ? 1.763 3.714 20.327 1.00 92.25 211 ARG A CA 1
ATOM 1641 C C . ARG A 1 211 ? 1.841 3.793 21.849 1.00 92.25 211 ARG A C 1
ATOM 1643 O O . ARG A 1 211 ? 0.879 3.420 22.518 1.00 92.25 211 ARG A O 1
ATOM 1650 N N . ASN A 1 212 ? 2.956 4.272 22.394 1.00 94.38 212 ASN A N 1
ATOM 1651 C CA . ASN A 1 212 ? 3.125 4.428 23.838 1.00 94.38 212 ASN A CA 1
ATOM 1652 C C . ASN A 1 212 ? 2.216 5.526 24.395 1.00 94.38 212 ASN A C 1
ATOM 1654 O O . ASN A 1 212 ? 1.550 5.295 25.402 1.00 94.38 212 ASN A O 1
ATOM 1658 N N . LYS A 1 213 ? 2.123 6.673 23.709 1.00 96.62 213 LYS A N 1
ATOM 1659 C CA . LYS A 1 213 ? 1.182 7.745 24.062 1.00 96.62 213 LYS A CA 1
ATOM 1660 C C . LYS A 1 213 ? -0.259 7.245 24.044 1.00 96.62 213 LYS A C 1
ATOM 1662 O O . LYS A 1 213 ? -0.967 7.438 25.020 1.00 96.62 213 LYS A O 1
ATOM 1667 N N . MET A 1 214 ? -0.661 6.525 22.996 1.00 94.25 214 MET A N 1
ATOM 1668 C CA . MET A 1 214 ? -2.011 5.967 22.887 1.00 94.25 214 MET A CA 1
ATOM 1669 C C . MET A 1 214 ? -2.333 5.022 24.051 1.00 94.25 214 MET A C 1
ATOM 1671 O O . MET A 1 214 ? -3.369 5.184 24.684 1.00 94.25 214 MET A O 1
ATOM 1675 N N . LYS A 1 215 ? -1.421 4.100 24.393 1.00 94.44 215 LYS A N 1
ATOM 1676 C CA . LYS A 1 215 ? -1.589 3.193 25.543 1.00 94.44 215 LYS A CA 1
ATOM 1677 C C . LYS A 1 215 ? -1.651 3.928 26.882 1.00 94.44 215 LYS A C 1
ATOM 1679 O O . LYS A 1 215 ? -2.381 3.505 27.772 1.00 94.44 215 LYS A O 1
ATOM 1684 N N . LEU A 1 216 ? -0.853 4.982 27.056 1.00 95.94 216 LEU A N 1
ATOM 1685 C CA . LEU A 1 216 ? -0.867 5.784 28.280 1.00 95.94 216 LEU A CA 1
ATOM 1686 C C . LEU A 1 216 ? -2.208 6.505 28.426 1.00 95.94 216 LEU A C 1
ATOM 1688 O O . LEU A 1 216 ? -2.862 6.387 29.457 1.00 95.94 216 LEU A O 1
ATOM 1692 N N . THR A 1 217 ? -2.642 7.180 27.364 1.00 94.56 217 THR A N 1
ATOM 1693 C CA . THR A 1 217 ? -3.919 7.889 27.324 1.00 94.56 217 THR A CA 1
ATOM 1694 C C . THR A 1 217 ? -5.106 6.940 27.514 1.00 94.56 217 THR A C 1
ATOM 1696 O O . THR A 1 217 ? -6.030 7.262 28.254 1.00 94.56 217 THR A O 1
ATOM 1699 N N . GLU A 1 218 ? -5.070 5.745 26.922 1.00 94.38 218 GLU A N 1
ATOM 1700 C CA . GLU A 1 218 ? -6.081 4.700 27.124 1.00 94.38 218 GLU A CA 1
ATOM 1701 C C . GLU A 1 218 ? -6.185 4.284 28.601 1.00 94.38 218 GLU A C 1
ATOM 1703 O O . GLU A 1 218 ? -7.274 4.336 29.170 1.00 94.38 218 GLU A O 1
ATOM 1708 N N . LYS A 1 219 ? -5.054 3.989 29.260 1.00 96.88 219 LYS A N 1
ATOM 1709 C CA . LYS A 1 219 ? -5.022 3.668 30.699 1.00 96.88 219 LYS A CA 1
ATOM 1710 C C . LYS A 1 219 ? -5.524 4.813 31.578 1.00 96.88 219 LYS A C 1
ATOM 1712 O O . LYS A 1 219 ? -6.204 4.577 32.575 1.00 96.88 219 LYS A O 1
ATOM 1717 N N . GLU A 1 220 ? -5.188 6.055 31.237 1.00 96.75 220 GLU A N 1
ATOM 1718 C CA . GLU A 1 220 ? -5.689 7.228 31.959 1.00 96.75 220 GLU A CA 1
ATOM 1719 C C . GLU A 1 220 ? -7.210 7.360 31.843 1.00 96.75 220 GLU A C 1
ATOM 1721 O O . GLU A 1 220 ? -7.880 7.639 32.841 1.00 96.75 220 GLU A O 1
ATOM 1726 N N . TYR A 1 221 ? -7.770 7.153 30.648 1.00 95.94 221 TYR A N 1
ATOM 1727 C CA . TYR A 1 221 ? -9.219 7.157 30.456 1.00 95.94 221 TYR A CA 1
ATOM 1728 C C . TYR A 1 221 ? -9.891 6.006 31.199 1.00 95.94 221 TYR A C 1
ATOM 1730 O O . TYR A 1 221 ? -10.905 6.233 31.855 1.00 95.94 221 TYR A O 1
ATOM 1738 N N . GLU A 1 222 ? -9.309 4.811 31.173 1.00 96.19 222 GLU A N 1
ATOM 1739 C CA . GLU A 1 222 ? -9.820 3.649 31.902 1.00 96.19 222 GLU A CA 1
ATOM 1740 C C . GLU A 1 222 ? -9.839 3.899 33.422 1.00 96.19 222 GLU A C 1
ATOM 1742 O O . GLU A 1 222 ? -10.855 3.671 34.080 1.00 96.19 222 GLU A O 1
ATOM 1747 N N . SER A 1 223 ? -8.777 4.497 33.972 1.00 96.50 223 SER A N 1
ATOM 1748 C CA . SER A 1 223 ? -8.709 4.911 35.382 1.00 96.50 223 SER A CA 1
ATOM 1749 C C . SER A 1 223 ? -9.758 5.977 35.741 1.00 96.50 223 SER A C 1
ATOM 1751 O O . SER A 1 223 ? -10.435 5.885 36.774 1.00 96.50 223 SER A O 1
ATOM 1753 N N . LYS A 1 224 ? -9.966 6.973 34.867 1.00 97.25 224 LYS A N 1
ATOM 1754 C CA . LYS A 1 224 ? -11.023 7.988 35.040 1.00 97.25 224 LYS A CA 1
ATOM 1755 C C . LYS A 1 224 ? -12.412 7.354 35.017 1.00 97.25 224 LYS A C 1
ATOM 1757 O O . LYS A 1 224 ? -13.240 7.688 35.865 1.00 97.25 224 LYS A O 1
ATOM 1762 N N . VAL A 1 225 ? -12.660 6.428 34.091 1.00 97.31 225 VAL A N 1
ATOM 1763 C CA . VAL A 1 225 ? -13.925 5.688 33.994 1.00 97.31 225 VAL A CA 1
ATOM 1764 C C . VAL A 1 225 ? -14.156 4.856 35.253 1.00 97.31 225 VAL A C 1
ATOM 1766 O O . VAL A 1 225 ? -15.228 4.968 35.842 1.00 97.31 225 VAL A O 1
ATOM 1769 N N . ALA A 1 226 ? -13.156 4.111 35.728 1.00 96.94 226 ALA A N 1
ATOM 1770 C CA . ALA A 1 226 ? -13.254 3.337 36.966 1.00 96.94 226 ALA A CA 1
ATOM 1771 C C . ALA A 1 226 ? -13.562 4.232 38.181 1.00 96.94 226 ALA A C 1
ATOM 1773 O O . ALA A 1 226 ? -14.435 3.923 38.996 1.00 96.94 226 ALA A O 1
ATOM 1774 N N . THR A 1 227 ? -12.907 5.393 38.268 1.00 96.69 227 THR A N 1
ATOM 1775 C CA . THR A 1 227 ? -13.158 6.378 39.331 1.00 96.69 227 THR A CA 1
ATOM 1776 C C . THR A 1 227 ? -14.589 6.915 39.272 1.00 96.69 227 THR A C 1
ATOM 1778 O O . THR A 1 227 ? -15.264 6.999 40.299 1.00 96.69 227 THR A O 1
ATOM 1781 N N . MET A 1 228 ? -15.080 7.266 38.079 1.00 96.12 228 MET A N 1
ATOM 1782 C CA . MET A 1 228 ? -16.458 7.729 37.897 1.00 96.12 228 MET A CA 1
ATOM 1783 C C . MET A 1 228 ? -17.476 6.633 38.220 1.00 96.12 228 MET A C 1
ATOM 1785 O O . MET A 1 228 ? -18.442 6.902 38.926 1.00 96.12 228 MET A O 1
ATOM 1789 N N . GLN A 1 229 ? -17.245 5.395 37.779 1.00 96.56 229 GLN A N 1
ATOM 1790 C CA . GLN A 1 229 ? -18.110 4.255 38.090 1.00 96.56 229 GLN A CA 1
ATOM 1791 C C . GLN A 1 229 ? -18.182 3.985 39.599 1.00 96.56 229 GLN A C 1
ATOM 1793 O O . GLN A 1 229 ? -19.270 3.750 40.126 1.00 96.56 229 GLN A O 1
ATOM 1798 N N . SER A 1 230 ? -17.053 4.086 40.309 1.00 97.38 230 SER A N 1
ATOM 1799 C CA . SER A 1 230 ? -17.015 3.976 41.771 1.00 97.38 230 SER A CA 1
ATOM 1800 C C . SER A 1 230 ? -17.859 5.066 42.441 1.00 97.38 230 SER A C 1
ATOM 1802 O O . SER A 1 230 ? -18.730 4.759 43.255 1.00 97.38 230 SER A O 1
ATOM 1804 N N . LYS A 1 231 ? -17.698 6.332 42.025 1.00 97.12 231 LYS A N 1
ATOM 1805 C CA . LYS A 1 231 ? -18.508 7.454 42.535 1.00 97.12 231 LYS A CA 1
ATOM 1806 C C . LYS A 1 231 ? -20.000 7.270 42.263 1.00 97.12 231 LYS A C 1
ATOM 1808 O O . LYS A 1 231 ? -20.801 7.485 43.166 1.00 97.12 231 LYS A O 1
ATOM 1813 N N . ILE A 1 232 ? -20.374 6.844 41.055 1.00 96.81 232 ILE A N 1
ATOM 1814 C CA . ILE A 1 232 ? -21.771 6.553 40.698 1.00 96.81 232 ILE A CA 1
ATOM 1815 C C . ILE A 1 232 ? -22.330 5.459 41.614 1.00 96.81 232 ILE A C 1
ATOM 1817 O O . ILE A 1 232 ? -23.420 5.617 42.154 1.00 96.81 232 ILE A O 1
ATOM 1821 N N . SER A 1 233 ? -21.577 4.380 41.844 1.00 96.50 233 SER A N 1
ATOM 1822 C CA . SER A 1 233 ? -21.990 3.298 42.747 1.00 96.50 233 SER A CA 1
ATOM 1823 C C . SER A 1 233 ? -22.199 3.789 44.184 1.00 96.50 233 SER A C 1
ATOM 1825 O O . SER A 1 233 ? -23.205 3.449 44.809 1.00 96.50 233 SER A O 1
ATOM 1827 N N . THR A 1 234 ? -21.293 4.621 44.704 1.00 96.31 234 THR A N 1
ATOM 1828 C CA . THR A 1 234 ? -21.417 5.209 46.047 1.00 96.31 234 THR A CA 1
ATOM 1829 C C . THR A 1 234 ? -22.629 6.133 46.150 1.00 96.31 234 THR A C 1
ATOM 1831 O O . THR A 1 234 ? -23.449 5.951 47.047 1.00 96.31 234 THR A O 1
ATOM 1834 N N . LEU A 1 235 ? -22.811 7.047 45.193 1.00 95.62 235 LEU A N 1
ATOM 1835 C CA . LEU A 1 235 ? -23.955 7.963 45.173 1.00 95.62 235 LEU A CA 1
ATOM 1836 C C . LEU A 1 235 ? -25.289 7.213 45.051 1.00 95.62 235 LEU A C 1
ATOM 1838 O O . LEU A 1 235 ? -26.244 7.543 45.747 1.00 95.62 235 LEU A O 1
ATOM 1842 N N . LEU A 1 236 ? -25.364 6.161 44.229 1.00 94.69 236 LEU A N 1
ATOM 1843 C CA . LEU A 1 236 ? -26.562 5.318 44.140 1.00 94.69 236 LEU A CA 1
ATOM 1844 C C . LEU A 1 236 ? -26.886 4.636 45.479 1.00 94.69 236 LEU A C 1
ATOM 1846 O O . LEU A 1 236 ? -28.059 4.535 45.847 1.00 94.69 236 LEU A O 1
ATOM 1850 N N . LYS A 1 237 ? -25.867 4.195 46.231 1.00 95.31 237 LYS A N 1
ATOM 1851 C CA . LYS A 1 237 ? -26.053 3.630 47.578 1.00 95.31 237 LYS A CA 1
ATOM 1852 C C . LYS A 1 237 ? -26.546 4.683 48.569 1.00 95.31 237 LYS A C 1
ATOM 1854 O O . LYS A 1 237 ? -27.472 4.388 49.318 1.00 95.31 237 LYS A O 1
ATOM 1859 N N . GLU A 1 238 ? -25.985 5.889 48.550 1.00 95.12 238 GLU A N 1
ATOM 1860 C CA . GLU A 1 238 ? -26.416 7.004 49.409 1.00 95.12 238 GLU A CA 1
ATOM 1861 C C . GLU A 1 238 ? -27.857 7.444 49.112 1.00 95.12 238 GLU A C 1
ATOM 1863 O O . GLU A 1 238 ? -28.664 7.617 50.024 1.00 95.12 238 GLU A O 1
ATOM 1868 N N . VAL A 1 239 ? -28.243 7.537 47.837 1.00 94.38 239 VAL A N 1
ATOM 1869 C CA . VAL A 1 239 ? -29.634 7.828 47.451 1.00 94.38 239 VAL A CA 1
ATOM 1870 C C . VAL A 1 239 ? -30.579 6.717 47.930 1.00 94.38 239 VAL A C 1
ATOM 1872 O O . VAL A 1 239 ? -31.680 6.988 48.421 1.00 94.38 239 VAL A O 1
ATOM 1875 N N . ALA A 1 240 ? -30.164 5.451 47.845 1.00 93.06 240 ALA A N 1
ATOM 1876 C CA . ALA A 1 240 ? -30.958 4.324 48.332 1.00 93.06 240 ALA A CA 1
ATOM 1877 C C . ALA A 1 240 ? -31.102 4.307 49.867 1.00 93.06 240 ALA A C 1
ATOM 1879 O O . ALA A 1 240 ? -32.153 3.907 50.376 1.00 93.06 240 ALA A O 1
ATOM 1880 N N . THR A 1 241 ? -30.079 4.719 50.622 1.00 91.88 241 THR A N 1
ATOM 1881 C CA . THR A 1 241 ? -30.162 4.807 52.089 1.00 91.88 241 THR A CA 1
ATOM 1882 C C . THR A 1 241 ? -31.023 5.985 52.527 1.00 91.88 241 THR A C 1
ATOM 1884 O O . THR A 1 241 ? -31.904 5.792 53.366 1.00 91.88 241 THR A O 1
ATOM 1887 N N . LEU A 1 242 ? -30.844 7.159 51.915 1.00 90.38 242 LEU A N 1
ATOM 1888 C CA . LEU A 1 242 ? -31.646 8.354 52.187 1.00 90.38 242 LEU A CA 1
ATOM 1889 C C . LEU A 1 242 ? -33.123 8.145 51.827 1.00 90.38 242 LEU A C 1
ATOM 1891 O O . LEU A 1 242 ? -34.004 8.407 52.635 1.00 90.38 242 LEU A O 1
ATOM 1895 N N . SER A 1 243 ? -33.427 7.566 50.664 1.00 90.19 243 SER A N 1
ATOM 1896 C CA . SER A 1 243 ? -34.822 7.265 50.299 1.00 90.19 243 SER A CA 1
ATOM 1897 C C . SER A 1 243 ? -35.493 6.266 51.255 1.00 90.19 243 SER A C 1
ATOM 1899 O O . SER A 1 243 ? -36.691 6.374 51.531 1.00 90.19 243 SER A O 1
ATOM 1901 N N . LYS A 1 244 ? -34.742 5.299 51.804 1.00 89.00 244 LYS A N 1
ATOM 1902 C CA . LYS A 1 244 ? -35.245 4.385 52.844 1.00 89.00 244 LYS A CA 1
ATOM 1903 C C . LYS A 1 244 ? -35.442 5.087 54.186 1.00 89.00 244 LYS A C 1
ATOM 1905 O O . LYS A 1 244 ? -36.412 4.763 54.873 1.00 89.00 244 LYS A O 1
ATOM 1910 N N . SER A 1 245 ? -34.557 6.004 54.579 1.00 84.31 245 SER A N 1
ATOM 1911 C CA . SER A 1 245 ? -34.703 6.747 55.836 1.00 84.31 245 SER A CA 1
ATOM 1912 C C . SER A 1 245 ? -35.890 7.709 55.783 1.00 84.31 245 SER A C 1
ATOM 1914 O O . SER A 1 245 ? -36.672 7.717 56.732 1.00 84.31 245 SER A O 1
ATOM 1916 N N . THR A 1 246 ? -36.118 8.402 54.661 1.00 82.88 246 THR A N 1
ATOM 1917 C CA . THR A 1 246 ? -37.312 9.243 54.454 1.00 82.88 246 THR A CA 1
ATOM 1918 C C . THR A 1 246 ? -38.598 8.420 54.542 1.00 82.88 246 THR A C 1
ATOM 1920 O O . THR A 1 246 ? -39.469 8.744 55.341 1.00 82.88 246 THR A O 1
ATOM 1923 N N . LYS A 1 247 ? -38.682 7.268 53.852 1.00 80.31 247 LYS A N 1
ATOM 1924 C CA . LYS A 1 247 ? -39.851 6.368 53.957 1.00 80.31 247 LYS A CA 1
ATOM 1925 C C . LYS A 1 247 ? -40.104 5.860 55.382 1.00 80.31 247 LYS A C 1
ATOM 1927 O O . LYS A 1 247 ? -41.251 5.614 55.752 1.00 80.31 247 LYS A O 1
ATOM 1932 N N . ARG A 1 248 ? -39.048 5.647 56.178 1.00 79.62 248 ARG A N 1
ATOM 1933 C CA . ARG A 1 248 ? -39.180 5.267 57.594 1.00 79.62 248 ARG A CA 1
ATOM 1934 C C . ARG A 1 248 ? -39.681 6.434 58.441 1.00 79.62 248 ARG A C 1
ATOM 1936 O O . ARG A 1 248 ? -40.563 6.209 59.261 1.00 79.62 248 ARG A O 1
ATOM 1943 N N . ALA A 1 249 ? -39.159 7.641 58.229 1.00 78.44 249 ALA A N 1
ATOM 1944 C CA . ALA A 1 249 ? -39.618 8.846 58.913 1.00 78.44 249 ALA A CA 1
ATOM 194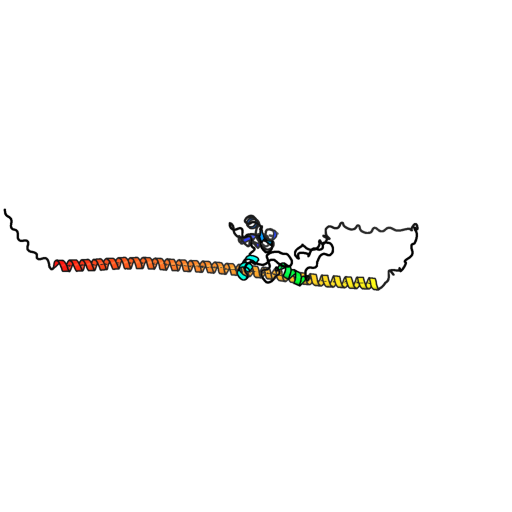5 C C . ALA A 1 249 ? -41.101 9.133 58.621 1.00 78.44 249 ALA A C 1
ATOM 1947 O O . ALA A 1 249 ? -41.858 9.359 59.561 1.00 78.44 249 ALA A O 1
ATOM 1948 N N . ASP A 1 250 ? -41.535 8.995 57.363 1.00 75.94 250 ASP 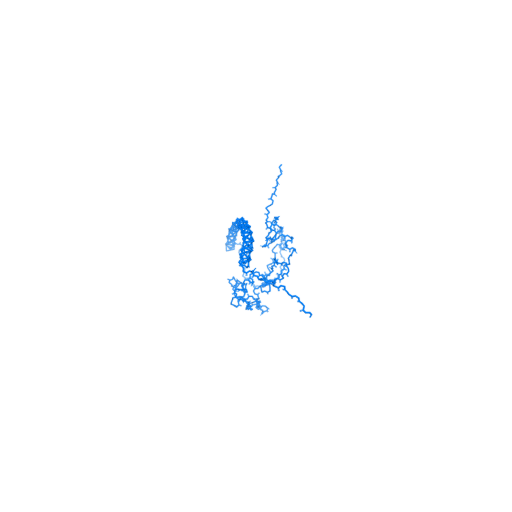A N 1
ATOM 1949 C CA . ASP A 1 250 ? -42.945 9.142 56.973 1.00 75.94 250 ASP A CA 1
ATOM 1950 C C . ASP A 1 250 ? -43.847 8.098 57.647 1.00 75.94 250 ASP A C 1
ATOM 1952 O O . ASP A 1 250 ? -44.915 8.433 58.157 1.00 75.94 250 ASP A O 1
ATOM 1956 N N . ARG A 1 251 ? -43.413 6.830 57.722 1.00 75.00 251 ARG A N 1
ATOM 1957 C CA . ARG A 1 251 ? -44.167 5.787 58.445 1.00 75.00 251 ARG A CA 1
ATOM 1958 C C . ARG A 1 251 ? -44.263 6.065 59.944 1.00 75.00 251 ARG A C 1
ATOM 1960 O O . ARG A 1 251 ? -45.333 5.892 60.514 1.00 75.00 251 ARG A O 1
ATOM 1967 N N . LEU A 1 252 ? -43.167 6.496 60.571 1.00 74.88 252 LEU A N 1
ATOM 1968 C CA . LEU A 1 252 ? -43.133 6.859 61.991 1.00 74.88 252 LEU A CA 1
ATOM 1969 C C . LEU A 1 252 ? -44.027 8.073 62.294 1.00 74.88 252 LEU A C 1
ATOM 1971 O O . LEU A 1 252 ? -44.698 8.094 63.328 1.00 74.88 252 LEU A O 1
ATOM 1975 N N . ALA A 1 253 ? -44.078 9.052 61.387 1.00 72.88 253 ALA A N 1
ATOM 1976 C CA . ALA A 1 253 ? -44.985 10.193 61.475 1.00 72.88 253 ALA A CA 1
ATOM 1977 C C . ALA A 1 253 ? -46.458 9.769 61.317 1.00 72.88 253 ALA A C 1
ATOM 1979 O O . ALA A 1 253 ? -47.297 10.193 62.111 1.00 72.88 253 ALA A O 1
ATOM 1980 N N . ALA A 1 254 ? -46.766 8.868 60.377 1.00 69.56 254 ALA A N 1
ATOM 1981 C CA . ALA A 1 254 ? -48.115 8.329 60.189 1.00 69.56 254 ALA A CA 1
ATOM 1982 C C . ALA A 1 254 ? -48.613 7.551 61.424 1.00 69.56 254 ALA A C 1
ATOM 1984 O O . ALA A 1 254 ? -49.724 7.787 61.892 1.00 69.56 254 ALA A O 1
ATOM 1985 N N . THR A 1 255 ? -47.770 6.706 62.032 1.00 65.25 255 THR A N 1
ATOM 1986 C CA . THR A 1 255 ? -48.139 5.954 63.249 1.00 65.25 255 THR A CA 1
ATOM 1987 C C . THR A 1 255 ? -48.351 6.836 64.484 1.00 65.25 255 THR A C 1
ATOM 1989 O O . THR A 1 255 ? -49.110 6.463 65.375 1.00 65.25 255 THR A O 1
ATOM 1992 N N . LYS A 1 256 ? -47.719 8.018 64.556 1.00 59.97 256 LYS A N 1
ATOM 1993 C CA . LYS A 1 256 ? -47.951 8.981 65.647 1.00 59.97 256 LYS A CA 1
ATOM 1994 C C . LYS A 1 256 ? -49.282 9.729 65.513 1.00 59.97 256 LYS A C 1
ATOM 1996 O O . LYS A 1 256 ? -49.847 10.094 66.537 1.00 59.97 256 LYS A O 1
ATOM 2001 N N . ASN A 1 257 ? -49.791 9.921 64.295 1.00 55.75 257 ASN A N 1
ATOM 2002 C CA . ASN A 1 257 ? -51.102 10.538 64.071 1.00 55.75 257 ASN A CA 1
ATOM 2003 C C . ASN A 1 257 ? -52.270 9.576 64.356 1.00 55.75 257 ASN A C 1
ATOM 2005 O O . ASN A 1 257 ? -53.306 10.018 64.846 1.00 55.75 257 ASN A O 1
ATOM 2009 N N . GLU A 1 258 ? -52.112 8.267 64.125 1.00 55.09 258 GLU A N 1
ATOM 2010 C CA . GLU A 1 258 ? -53.173 7.288 64.429 1.00 55.09 258 GLU A CA 1
ATOM 2011 C C . GLU A 1 258 ? -53.303 6.961 65.928 1.00 55.09 258 GLU A C 1
ATOM 2013 O O . GLU A 1 258 ? -54.384 6.615 66.399 1.00 55.09 258 GLU A O 1
ATOM 2018 N N . ALA A 1 259 ? -52.248 7.168 66.724 1.00 52.50 259 ALA A N 1
ATOM 2019 C CA . ALA A 1 259 ? -52.293 6.968 68.176 1.00 52.50 259 ALA A CA 1
ATOM 2020 C C . ALA A 1 259 ? -53.122 8.028 68.941 1.00 52.50 259 ALA A C 1
ATOM 2022 O O . ALA A 1 259 ? -53.344 7.865 70.138 1.00 52.50 259 ALA A O 1
ATOM 2023 N N . SER A 1 260 ? -53.600 9.094 68.281 1.00 51.38 260 SER A N 1
ATOM 2024 C CA . SER A 1 260 ? -54.396 10.156 68.919 1.00 51.38 260 SER A CA 1
ATOM 2025 C C . SER A 1 260 ? -55.915 10.031 68.713 1.00 51.38 260 SER A C 1
ATOM 2027 O O . SER A 1 260 ? -56.647 10.876 69.225 1.00 51.38 260 SER A O 1
ATOM 2029 N N . THR A 1 261 ? -56.417 9.024 67.983 1.00 53.88 261 THR A N 1
ATOM 2030 C CA . THR A 1 261 ? -57.860 8.921 67.657 1.00 53.88 261 THR A CA 1
ATOM 2031 C C . THR A 1 261 ? -58.557 7.633 68.095 1.00 53.88 261 THR A C 1
ATOM 2033 O O . THR A 1 261 ? -59.773 7.549 67.952 1.00 53.88 261 THR A O 1
ATOM 2036 N N . ASN A 1 262 ? -57.873 6.663 68.712 1.00 48.75 262 ASN A N 1
ATOM 2037 C CA . ASN A 1 262 ? -58.537 5.432 69.153 1.00 48.75 262 ASN A CA 1
ATOM 2038 C C . ASN A 1 262 ? -58.854 5.425 70.659 1.00 48.75 262 ASN A C 1
ATOM 2040 O O . ASN A 1 262 ? -58.180 4.780 71.458 1.00 48.75 262 ASN A O 1
ATOM 2044 N N . SER A 1 263 ? -59.907 6.156 71.030 1.00 50.25 263 SER A N 1
ATOM 2045 C CA . SER A 1 263 ? -60.693 5.925 72.250 1.00 50.25 263 SER A CA 1
ATOM 2046 C C . SER A 1 263 ? -61.995 5.228 71.846 1.00 50.25 263 SER A C 1
ATOM 2048 O O . SER A 1 263 ? -63.028 5.868 71.687 1.00 50.25 263 SER A O 1
ATOM 2050 N N . GLY A 1 264 ? -61.925 3.918 71.599 1.00 47.56 264 GLY A N 1
ATOM 2051 C CA . GLY A 1 264 ? -63.086 3.069 71.324 1.00 47.56 264 GLY A CA 1
ATOM 2052 C C . GLY A 1 264 ? -63.455 2.263 72.567 1.00 47.56 264 GLY A C 1
ATOM 2053 O O . GLY A 1 264 ? -62.724 1.351 72.949 1.00 47.56 264 GLY A O 1
ATOM 2054 N N . SER A 1 265 ? -64.569 2.615 73.210 1.00 50.84 265 SER A N 1
ATOM 2055 C CA . SER A 1 265 ? -65.133 1.914 74.365 1.00 50.84 265 SER A CA 1
ATOM 2056 C C . SER A 1 265 ? -65.653 0.530 73.965 1.00 50.84 265 SER A C 1
ATOM 2058 O O . SER A 1 265 ? -66.644 0.424 73.243 1.00 50.84 265 SER A O 1
ATOM 2060 N N . GLY A 1 266 ? -65.015 -0.532 74.453 1.00 49.28 266 GLY A N 1
ATOM 2061 C CA . GLY A 1 266 ? -65.581 -1.879 74.428 1.00 49.28 266 GLY A CA 1
ATOM 2062 C C . GLY A 1 266 ? -66.473 -2.082 75.648 1.00 49.28 266 GLY A C 1
ATOM 2063 O O . GLY A 1 266 ? -65.964 -2.352 76.733 1.00 49.28 266 GLY A O 1
ATOM 2064 N N . THR A 1 267 ? -67.786 -1.913 75.493 1.00 57.53 267 THR A N 1
ATOM 2065 C CA . THR A 1 267 ? -68.763 -2.316 76.511 1.00 57.53 267 THR A CA 1
ATOM 2066 C C . THR A 1 267 ? -69.096 -3.791 76.341 1.00 57.53 267 THR A C 1
ATOM 2068 O O . THR A 1 267 ? -69.689 -4.206 75.347 1.00 57.53 267 THR A O 1
ATOM 2071 N N . ASP A 1 268 ? -68.664 -4.539 77.345 1.00 58.88 268 ASP A N 1
ATOM 2072 C CA . ASP A 1 268 ? -69.036 -5.895 77.721 1.00 58.88 268 ASP A CA 1
ATOM 2073 C C . ASP A 1 268 ? -70.555 -6.043 77.938 1.00 58.88 268 ASP A C 1
ATOM 2075 O O . ASP A 1 268 ? -71.177 -5.177 78.557 1.00 58.88 268 ASP A O 1
ATOM 2079 N N . SER A 1 269 ? -71.150 -7.129 77.435 1.00 58.59 269 SER A N 1
ATOM 2080 C CA . SER A 1 269 ? -72.410 -7.714 77.931 1.00 58.59 269 SER A CA 1
ATOM 2081 C C . SER A 1 269 ? -72.629 -9.110 77.323 1.00 58.59 269 SER A C 1
ATOM 2083 O O . SER A 1 269 ? -72.699 -9.226 76.096 1.00 58.59 269 SER A O 1
ATOM 2085 N N . PRO A 1 270 ? -72.762 -10.168 78.145 1.00 72.50 270 PRO A N 1
ATOM 2086 C CA . PRO A 1 270 ? -73.130 -11.508 77.694 1.00 72.50 270 PRO A CA 1
ATOM 2087 C C . PRO A 1 270 ? -74.638 -11.790 77.867 1.00 72.50 270 PRO A C 1
ATOM 2089 O O . PRO A 1 270 ? -75.332 -11.016 78.526 1.00 72.50 270 PRO A O 1
ATOM 2092 N N . ILE A 1 271 ? -75.064 -12.977 77.388 1.00 45.00 271 ILE A N 1
ATOM 2093 C CA . ILE A 1 271 ? -76.288 -13.768 77.716 1.00 45.00 271 ILE A CA 1
ATOM 2094 C C . ILE A 1 271 ? -77.390 -13.740 76.623 1.00 45.00 271 ILE A C 1
ATOM 2096 O O . ILE A 1 271 ? -77.585 -12.686 76.016 1.00 45.00 271 ILE A O 1
ATOM 2100 N N . PRO A 1 272 ? -78.215 -14.804 76.437 1.00 61.62 272 PRO A N 1
ATOM 2101 C CA . PRO A 1 272 ? -78.080 -16.240 76.761 1.00 61.62 272 PRO A CA 1
ATOM 2102 C C . PRO A 1 272 ? -77.944 -17.153 75.526 1.00 61.62 272 PRO A C 1
ATOM 2104 O O . PRO A 1 272 ? -78.503 -16.824 74.456 1.00 61.62 272 PRO A O 1
#

pLDDT: mean 76.8, std 18.73, range [31.73, 97.38]

Sequence (272 aa):
MSSNNAKALFACSRCFGRHPFEELSPGQQLCKECRGSYPVVKCTYCRSEFQQTVKGNTCTICKKCEQNVKAYGKPSACEYCNTIAAFIGSKCQRCTNSEKRYGPPVTCEQCKQKLKGHNKRPHRVDVTKLPPQPEPAEVNGPTPLKVARMVGVHDPHDPNSSDHVVAVTQLKEKIAHLQKQLSQKDNQLLTKDRQITDLKAKNFTSETELRNKMKLTEKEYESKVATMQSKISTLLKEVATLSKSTKRADRLAATKNEASTNSGSGTDSPIP

Radius of gyration: 44.14 Å; chains: 1; bounding box: 131×36×138 Å

Organism: Cotesia congregata (NCBI:txid51543)